Protein AF-A0A4P8KH90-F1 (afdb_monomer)

Radius of gyration: 16.56 Å; Cα contacts (8 Å, |Δi|>4): 179; chains: 1; bounding box: 40×39×46 Å

pLDDT: mean 78.0, std 16.54, range [39.62, 96.38]

Organism: Enterococcus avium (NCBI:txid33945)

Structure (mmCIF, N/CA/C/O backbone):
data_AF-A0A4P8KH90-F1
#
_entry.id   AF-A0A4P8KH90-F1
#
loop_
_atom_site.group_PDB
_atom_site.id
_atom_site.type_symbol
_atom_site.label_atom_id
_atom_site.label_alt_id
_atom_site.label_comp_id
_atom_site.label_asym_id
_atom_site.label_entity_id
_atom_site.label_seq_id
_atom_site.pdbx_PDB_ins_code
_atom_site.Cartn_x
_atom_site.Cartn_y
_atom_site.Cartn_z
_atom_site.occupancy
_atom_site.B_iso_or_equiv
_atom_site.auth_seq_id
_atom_site.auth_comp_id
_atom_site.auth_asym_id
_atom_site.auth_atom_id
_atom_site.pdbx_PDB_model_num
ATOM 1 N N . MET A 1 1 ? -13.047 -0.111 -9.919 1.00 79.62 1 MET A N 1
ATOM 2 C CA . MET A 1 1 ? -11.892 -1.008 -10.178 1.00 79.62 1 MET A CA 1
ATOM 3 C C . MET A 1 1 ? -11.442 -0.960 -11.645 1.00 79.62 1 MET A C 1
ATOM 5 O O . MET A 1 1 ? -12.287 -0.959 -12.532 1.00 79.62 1 MET A O 1
ATOM 9 N N . LYS A 1 2 ? -10.125 -0.930 -11.911 1.00 81.62 2 LYS A N 1
ATOM 10 C CA . LYS A 1 2 ? -9.552 -0.837 -13.275 1.00 81.62 2 LYS A CA 1
ATOM 11 C C . LYS A 1 2 ? -9.739 -2.130 -14.071 1.00 81.62 2 LYS A C 1
ATOM 13 O O . LYS A 1 2 ? -9.493 -3.220 -13.557 1.00 81.62 2 LYS A O 1
ATOM 18 N N . SER A 1 3 ? -10.107 -2.001 -15.340 1.00 85.81 3 SER A N 1
ATOM 19 C CA . SER A 1 3 ? -10.211 -3.108 -16.290 1.00 85.81 3 SER A CA 1
ATOM 20 C C . SER A 1 3 ? -8.842 -3.697 -16.648 1.00 85.81 3 SER A C 1
ATOM 22 O O . SER A 1 3 ? -7.802 -3.041 -16.562 1.00 85.81 3 SER A O 1
ATOM 24 N N . ILE A 1 4 ? -8.835 -4.946 -17.122 1.00 85.25 4 ILE A N 1
ATOM 25 C CA . ILE A 1 4 ? -7.616 -5.605 -17.617 1.00 85.25 4 ILE A CA 1
ATOM 26 C C . ILE A 1 4 ? -6.960 -4.791 -18.741 1.00 85.25 4 ILE A C 1
ATOM 28 O O . ILE A 1 4 ? -5.732 -4.724 -18.810 1.00 85.25 4 ILE A O 1
ATOM 32 N N . ASP A 1 5 ? -7.753 -4.159 -19.606 1.00 87.56 5 ASP A N 1
ATOM 33 C CA . ASP A 1 5 ? -7.226 -3.357 -20.708 1.00 87.56 5 ASP A CA 1
ATOM 34 C C . ASP A 1 5 ? -6.552 -2.074 -20.218 1.00 87.56 5 ASP A C 1
ATOM 36 O O . ASP A 1 5 ? -5.486 -1.731 -20.727 1.00 87.56 5 ASP A O 1
ATOM 40 N N . GLU A 1 6 ? -7.074 -1.434 -19.169 1.00 89.75 6 GLU A N 1
ATOM 41 C CA . GLU A 1 6 ? -6.380 -0.332 -18.493 1.00 89.75 6 GLU A CA 1
ATOM 42 C C . GLU A 1 6 ? -5.065 -0.799 -17.855 1.00 89.75 6 GLU A C 1
ATOM 44 O O . GLU A 1 6 ? -4.039 -0.130 -17.988 1.00 89.75 6 GLU A O 1
ATOM 49 N N . LEU A 1 7 ? -5.050 -1.974 -17.215 1.00 91.50 7 LEU A N 1
ATOM 50 C CA . LEU A 1 7 ? -3.837 -2.518 -16.594 1.00 91.50 7 LEU A CA 1
ATOM 51 C C . LEU A 1 7 ? -2.744 -2.867 -17.618 1.00 91.50 7 LEU A C 1
ATOM 53 O O . LEU A 1 7 ? -1.560 -2.696 -17.318 1.00 91.50 7 LEU A O 1
ATOM 57 N N . LYS A 1 8 ? -3.105 -3.303 -18.835 1.00 90.56 8 LYS A N 1
ATOM 58 C CA . LYS A 1 8 ? -2.147 -3.561 -19.933 1.00 90.56 8 LYS A CA 1
ATOM 59 C C . LYS A 1 8 ? -1.363 -2.311 -20.335 1.00 90.56 8 LYS A C 1
ATOM 61 O O . LYS A 1 8 ? -0.202 -2.427 -20.731 1.00 90.56 8 LYS A O 1
ATOM 66 N N . GLN A 1 9 ? -1.981 -1.134 -20.224 1.00 93.25 9 GLN A N 1
ATOM 67 C CA . GLN A 1 9 ? -1.350 0.144 -20.571 1.00 93.25 9 GLN A CA 1
ATOM 68 C C . GLN A 1 9 ? -0.361 0.627 -19.504 1.00 93.25 9 GLN A C 1
ATOM 70 O O . GLN A 1 9 ? 0.425 1.542 -19.749 1.00 93.25 9 GLN A O 1
ATOM 75 N N . ILE A 1 10 ? -0.359 0.021 -18.313 1.00 94.56 10 ILE A N 1
ATOM 76 C CA . ILE A 1 10 ? 0.546 0.413 -17.237 1.00 94.56 10 ILE A CA 1
ATOM 77 C C . ILE A 1 10 ? 1.933 -0.163 -17.508 1.00 94.56 10 ILE A C 1
ATOM 79 O O . ILE A 1 10 ? 2.197 -1.359 -17.349 1.00 94.56 10 ILE A O 1
ATOM 83 N N . GLN A 1 11 ? 2.842 0.730 -17.883 1.00 94.56 11 GLN A N 1
ATOM 84 C CA . GLN A 1 11 ? 4.224 0.407 -18.193 1.00 94.56 11 GLN A CA 1
ATOM 85 C C . GLN A 1 11 ? 5.183 1.315 -17.426 1.00 94.56 11 GLN A C 1
ATOM 87 O O . GLN A 1 11 ? 4.838 2.426 -17.017 1.00 94.56 11 GLN A O 1
ATOM 92 N N . ARG A 1 12 ? 6.403 0.821 -17.228 1.00 93.19 12 ARG A N 1
ATOM 93 C CA . ARG A 1 12 ? 7.534 1.593 -16.716 1.00 93.19 12 ARG A CA 1
ATOM 94 C C . ARG A 1 12 ? 8.694 1.446 -17.685 1.00 93.19 12 ARG A C 1
ATOM 96 O O . ARG A 1 12 ? 9.135 0.328 -17.935 1.00 93.19 12 ARG A O 1
ATOM 103 N N . THR A 1 13 ? 9.216 2.561 -18.176 1.00 90.38 13 THR A N 1
ATOM 104 C CA . THR A 1 13 ? 10.353 2.579 -19.102 1.00 90.38 13 THR A CA 1
ATOM 105 C C . THR A 1 13 ? 11.600 3.066 -18.377 1.00 90.38 13 THR A C 1
ATOM 107 O O . THR A 1 13 ? 11.586 4.105 -17.720 1.00 90.38 13 THR A O 1
ATOM 110 N N . THR A 1 14 ? 12.679 2.296 -18.471 1.00 87.88 14 THR A N 1
ATOM 111 C CA . THR A 1 14 ? 14.036 2.743 -18.145 1.00 87.88 14 THR A CA 1
ATOM 112 C C . THR A 1 14 ? 14.782 3.058 -19.440 1.00 87.88 14 THR A C 1
ATOM 114 O O . THR A 1 14 ? 14.271 2.800 -20.526 1.00 87.88 14 THR A O 1
ATOM 117 N N . GLN A 1 15 ? 16.003 3.588 -19.344 1.00 82.75 15 GLN A N 1
ATOM 118 C CA . GLN A 1 15 ? 16.826 3.912 -20.520 1.00 82.75 15 GLN A CA 1
ATOM 119 C C . GLN A 1 15 ? 17.023 2.725 -21.486 1.00 82.75 15 GLN A C 1
ATOM 121 O O . GLN A 1 15 ? 17.266 2.939 -22.666 1.00 82.75 15 GLN A O 1
ATOM 126 N N . GLU A 1 16 ? 16.882 1.486 -21.004 1.00 83.50 16 GLU A N 1
ATOM 127 C CA . GLU A 1 16 ? 17.192 0.275 -21.769 1.00 83.50 16 GLU A CA 1
ATOM 128 C C . GLU A 1 16 ? 15.972 -0.601 -22.078 1.00 83.50 16 GLU A C 1
ATOM 130 O O . GLU A 1 16 ? 16.007 -1.387 -23.025 1.00 83.50 16 GLU A O 1
ATOM 135 N N . LYS A 1 17 ? 14.911 -0.546 -21.259 1.00 91.00 17 LYS A N 1
ATOM 136 C CA . LYS A 1 17 ? 13.811 -1.522 -21.315 1.00 91.00 17 LYS A CA 1
ATOM 137 C C . LYS A 1 17 ? 12.480 -0.929 -20.879 1.00 91.00 17 LYS A C 1
ATOM 139 O O . LYS A 1 17 ? 12.415 -0.075 -19.999 1.00 91.00 17 LYS A O 1
ATOM 144 N N . THR A 1 18 ? 11.409 -1.473 -21.446 1.00 92.56 18 THR A N 1
ATOM 145 C CA . THR A 1 18 ? 10.040 -1.232 -20.988 1.00 92.56 18 THR A CA 1
ATOM 146 C C . THR A 1 18 ? 9.533 -2.461 -20.249 1.00 92.56 18 THR A C 1
ATOM 148 O O . THR A 1 18 ? 9.612 -3.581 -20.751 1.00 92.56 18 THR A O 1
ATOM 151 N N . TYR A 1 19 ? 9.018 -2.245 -19.046 1.00 93.44 19 TYR A N 1
ATOM 152 C CA . TYR A 1 19 ? 8.444 -3.265 -18.182 1.00 93.44 19 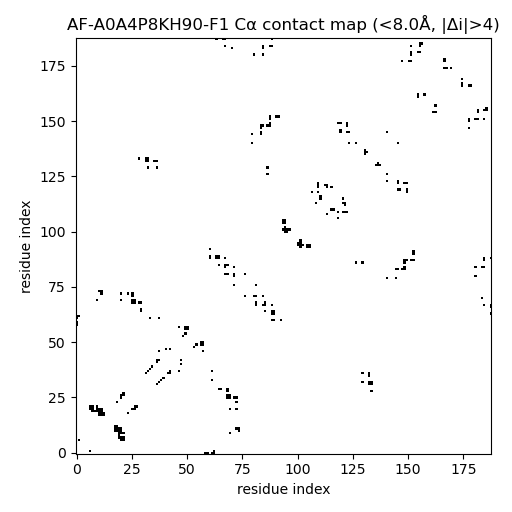TYR A CA 1
ATOM 153 C C . TYR A 1 19 ? 6.927 -3.088 -18.153 1.00 93.44 19 TYR A C 1
ATOM 155 O O . TYR A 1 19 ? 6.439 -1.963 -18.046 1.00 93.44 19 TYR A O 1
ATOM 163 N N . SER A 1 20 ? 6.181 -4.190 -18.218 1.00 95.19 20 SER A N 1
ATOM 164 C CA . SER A 1 20 ? 4.720 -4.191 -18.084 1.00 95.19 20 SER A CA 1
ATOM 165 C C . SER A 1 20 ? 4.316 -4.540 -16.655 1.00 95.19 20 SER A C 1
ATOM 167 O O . SER A 1 20 ? 4.868 -5.475 -16.070 1.00 95.19 20 SER A O 1
ATOM 169 N N . TYR A 1 21 ? 3.332 -3.822 -16.109 1.00 95.50 21 TYR A N 1
ATOM 170 C CA . TYR A 1 21 ? 2.798 -4.094 -14.775 1.00 95.50 21 TYR A CA 1
ATOM 171 C C . TYR A 1 21 ? 2.202 -5.503 -14.665 1.00 95.50 21 TYR A C 1
ATOM 173 O O . TYR A 1 21 ? 2.493 -6.202 -13.699 1.00 95.50 21 TYR A O 1
ATOM 181 N N . LEU A 1 22 ? 1.462 -5.975 -15.674 1.00 94.12 22 LEU A N 1
ATOM 182 C CA . LEU A 1 22 ? 0.848 -7.313 -15.660 1.00 94.12 22 LEU A CA 1
ATOM 183 C C . LEU A 1 22 ? 1.868 -8.462 -15.596 1.00 94.12 22 LEU A C 1
ATOM 185 O O . LEU A 1 22 ? 1.536 -9.555 -15.146 1.00 94.12 22 LEU A O 1
ATOM 189 N N . ASN A 1 23 ? 3.114 -8.206 -15.998 1.00 92.50 23 ASN A N 1
ATOM 190 C CA . ASN A 1 23 ? 4.215 -9.170 -15.927 1.00 92.50 23 ASN A CA 1
ATOM 191 C C . ASN A 1 23 ? 5.141 -8.919 -14.722 1.00 92.50 23 ASN A C 1
ATOM 193 O O . ASN A 1 23 ? 6.243 -9.463 -14.663 1.00 92.50 23 ASN A O 1
ATOM 197 N N . SER A 1 24 ? 4.731 -8.070 -13.776 1.00 91.69 24 SER A N 1
ATOM 198 C CA . SER A 1 24 ? 5.510 -7.732 -12.583 1.00 91.69 24 SER A CA 1
ATOM 199 C C . SER A 1 24 ? 5.129 -8.592 -11.377 1.00 91.69 24 SER A C 1
ATOM 201 O O . SER A 1 24 ? 4.010 -9.099 -11.265 1.00 91.69 24 SER A O 1
ATOM 203 N N . HIS A 1 25 ? 6.049 -8.706 -10.417 1.00 89.06 25 HIS A N 1
ATOM 204 C CA . HIS A 1 25 ? 5.733 -9.317 -9.128 1.00 89.06 25 HIS A CA 1
ATOM 205 C C . HIS A 1 25 ? 4.706 -8.486 -8.339 1.00 89.06 25 HIS A C 1
ATOM 207 O O . HIS A 1 25 ? 3.902 -9.077 -7.628 1.00 89.06 25 HIS A O 1
ATOM 213 N N . HIS A 1 26 ? 4.646 -7.158 -8.528 1.00 92.19 26 HIS A N 1
ATOM 214 C CA . HIS A 1 26 ? 3.623 -6.292 -7.921 1.00 92.19 26 HIS A CA 1
ATOM 215 C C . HIS A 1 26 ? 2.200 -6.689 -8.330 1.00 92.19 26 HIS A C 1
ATOM 217 O O . HIS A 1 26 ? 1.306 -6.719 -7.488 1.00 92.19 26 HIS A O 1
ATOM 223 N N . TYR A 1 27 ? 1.981 -7.045 -9.599 1.00 92.44 27 TYR A N 1
ATOM 224 C CA . TYR A 1 27 ? 0.678 -7.546 -10.047 1.00 92.44 27 TYR A CA 1
ATOM 225 C C . TYR A 1 27 ? 0.376 -8.948 -9.507 1.00 92.44 27 TYR A C 1
ATOM 227 O O . TYR A 1 27 ? -0.764 -9.253 -9.157 1.00 92.44 27 TYR A O 1
ATOM 235 N N . ASN A 1 28 ? 1.392 -9.808 -9.383 1.00 89.38 28 ASN A N 1
ATOM 236 C CA . ASN A 1 28 ? 1.219 -11.105 -8.728 1.00 89.38 28 ASN A CA 1
ATOM 237 C C . ASN A 1 28 ? 0.852 -10.952 -7.244 1.00 89.38 28 ASN A C 1
ATOM 239 O O . ASN A 1 28 ? -0.008 -11.690 -6.771 1.00 89.38 28 ASN A O 1
ATOM 243 N N . TRP A 1 29 ? 1.433 -9.974 -6.541 1.00 89.50 29 TRP A N 1
ATOM 244 C CA . TRP A 1 29 ? 1.034 -9.624 -5.177 1.00 89.50 29 TRP A CA 1
ATOM 245 C C . TRP A 1 29 ? -0.422 -9.172 -5.118 1.00 89.50 29 TRP A C 1
ATOM 247 O O . TRP A 1 29 ? -1.173 -9.707 -4.309 1.00 89.50 29 TRP A O 1
ATOM 257 N N . PHE A 1 30 ? -0.844 -8.262 -6.005 1.00 89.38 30 PHE A N 1
ATOM 258 C CA . PHE A 1 30 ? -2.242 -7.832 -6.062 1.00 89.38 30 PHE A CA 1
ATOM 259 C C . PHE A 1 30 ? -3.193 -9.018 -6.261 1.00 89.38 30 PHE A C 1
ATOM 261 O O . PHE A 1 30 ? -4.112 -9.182 -5.470 1.00 89.38 30 PHE A O 1
ATOM 268 N N . LYS A 1 31 ? -2.937 -9.897 -7.240 1.00 88.62 31 LYS A N 1
ATOM 269 C CA . LYS A 1 31 ? -3.769 -11.093 -7.465 1.00 88.62 31 LYS A CA 1
ATOM 270 C C . LYS A 1 31 ? -3.825 -12.018 -6.249 1.00 88.62 31 LYS A C 1
ATOM 272 O O . LYS A 1 31 ? -4.880 -12.569 -5.960 1.00 88.62 31 LYS A O 1
ATOM 277 N N . ALA A 1 32 ? -2.701 -12.221 -5.561 1.00 84.56 32 ALA A N 1
ATOM 278 C CA . ALA A 1 32 ? -2.655 -13.078 -4.379 1.00 84.56 32 ALA A CA 1
ATOM 279 C C . ALA A 1 32 ? -3.465 -12.484 -3.216 1.00 84.56 32 ALA A C 1
ATOM 281 O O . ALA A 1 32 ? -4.204 -13.220 -2.565 1.00 84.56 32 ALA A O 1
ATOM 282 N N . ILE A 1 33 ? -3.362 -11.169 -2.993 1.00 81.38 33 ILE A N 1
ATOM 283 C CA . ILE A 1 33 ? -4.158 -10.444 -1.992 1.00 81.38 33 ILE A CA 1
ATOM 284 C C . ILE A 1 33 ? -5.640 -10.482 -2.367 1.00 81.38 33 ILE A C 1
ATOM 286 O O . ILE A 1 33 ? -6.481 -10.808 -1.533 1.00 81.38 33 ILE A O 1
ATOM 290 N N . ASP A 1 34 ? -5.962 -10.202 -3.627 1.00 80.88 34 ASP A N 1
ATOM 291 C CA . ASP A 1 34 ? -7.338 -10.178 -4.106 1.00 80.88 34 ASP A CA 1
ATOM 292 C C . ASP A 1 34 ? -8.015 -11.546 -3.975 1.00 80.88 34 ASP A C 1
ATOM 294 O O . ASP A 1 34 ? -9.115 -11.648 -3.440 1.00 80.88 34 ASP A O 1
ATOM 298 N N . LEU A 1 35 ? -7.328 -12.619 -4.368 1.00 78.44 35 LEU A N 1
ATOM 299 C CA . LEU A 1 35 ? -7.859 -13.977 -4.291 1.00 78.44 35 LEU A CA 1
ATOM 300 C C . LEU A 1 35 ? -7.993 -14.482 -2.848 1.00 78.44 35 LEU A C 1
ATOM 302 O O . LEU A 1 35 ? -9.031 -15.028 -2.485 1.00 78.44 35 LEU A O 1
ATOM 306 N N . ASN A 1 36 ? -6.941 -14.340 -2.036 1.00 71.44 36 ASN A N 1
ATOM 307 C CA . ASN A 1 36 ? -6.847 -15.045 -0.753 1.00 71.44 36 ASN A CA 1
ATOM 308 C C . ASN A 1 36 ? -7.222 -14.196 0.461 1.00 71.44 36 ASN A C 1
ATOM 310 O O . ASN A 1 36 ? -7.413 -14.757 1.538 1.00 71.44 36 ASN A O 1
ATOM 314 N N . LEU A 1 37 ? -7.289 -12.871 0.323 1.00 70.06 37 LEU A N 1
ATOM 315 C CA . LEU A 1 37 ? -7.588 -11.972 1.437 1.00 70.06 37 LEU A CA 1
ATOM 316 C C . LEU A 1 37 ? -8.880 -11.204 1.200 1.00 70.06 37 LEU A C 1
ATOM 318 O O . LEU A 1 37 ? -9.756 -11.215 2.055 1.00 70.06 37 LEU A O 1
ATOM 322 N N . LEU A 1 38 ? -9.029 -10.583 0.031 1.00 68.06 38 LEU A N 1
ATOM 323 C CA . LEU A 1 38 ? -10.212 -9.779 -0.276 1.00 68.06 38 LEU A CA 1
ATOM 324 C C . LEU A 1 38 ? -11.399 -10.680 -0.666 1.00 68.06 38 LEU A C 1
ATOM 326 O O . LEU A 1 38 ? -12.526 -10.443 -0.240 1.00 68.06 38 LEU A O 1
ATOM 330 N N . ASN A 1 39 ? -11.159 -11.768 -1.403 1.00 65.31 39 ASN A N 1
ATOM 331 C CA . ASN A 1 39 ? -12.216 -12.682 -1.847 1.00 65.31 39 ASN A CA 1
ATOM 332 C C . ASN A 1 39 ? -12.354 -13.985 -1.054 1.00 65.31 39 ASN A C 1
ATOM 334 O O . ASN A 1 39 ? -13.242 -14.773 -1.373 1.00 65.31 39 ASN A O 1
ATOM 338 N N . SER A 1 40 ? -11.530 -14.208 -0.031 1.00 60.41 40 SER A N 1
ATOM 339 C CA . SER A 1 40 ? -11.579 -15.428 0.778 1.00 60.41 40 SER A CA 1
ATOM 340 C C . SER A 1 40 ? -12.609 -15.338 1.901 1.00 60.41 40 SER A C 1
ATOM 342 O O . SER A 1 40 ? -12.600 -14.392 2.688 1.00 60.41 40 SER A O 1
ATOM 344 N N . ASP A 1 41 ? -13.418 -16.389 2.048 1.00 54.81 41 ASP A N 1
ATOM 345 C CA . ASP A 1 41 ? -14.343 -16.580 3.176 1.00 54.81 41 ASP A CA 1
ATOM 346 C C . ASP A 1 41 ? -13.623 -16.854 4.515 1.00 54.81 41 ASP A C 1
ATOM 348 O O . ASP A 1 41 ? -14.260 -17.003 5.556 1.00 54.81 41 ASP A O 1
ATOM 352 N N . GLY A 1 42 ? -12.289 -16.965 4.504 1.00 48.72 42 GLY A N 1
ATOM 353 C CA . GLY A 1 42 ? -11.475 -17.297 5.675 1.00 48.72 42 GLY A CA 1
ATOM 354 C C . GLY A 1 42 ? -10.889 -16.102 6.430 1.00 48.72 42 GLY A C 1
ATOM 355 O O . GLY A 1 42 ? -10.248 -16.308 7.460 1.00 48.72 42 GLY A O 1
ATOM 356 N N . PHE A 1 43 ? -11.055 -14.872 5.933 1.00 56.22 43 PHE A N 1
ATOM 357 C CA . PHE A 1 43 ? -10.539 -13.677 6.605 1.00 56.22 43 PHE A CA 1
ATOM 358 C C . PHE A 1 43 ? -11.562 -13.102 7.594 1.00 56.22 43 PHE A C 1
ATOM 360 O O . PHE A 1 43 ? -12.733 -13.475 7.575 1.00 56.22 43 PHE A O 1
ATOM 367 N N . THR A 1 44 ? -11.112 -12.237 8.508 1.00 55.34 44 THR A N 1
ATOM 368 C CA . THR A 1 44 ? -11.903 -11.763 9.659 1.00 55.34 44 THR A CA 1
ATOM 369 C C . THR A 1 44 ? -13.349 -11.406 9.286 1.00 55.34 44 THR A C 1
ATOM 371 O O . THR A 1 44 ? -13.597 -10.789 8.253 1.00 55.34 44 THR A O 1
ATOM 374 N N . ASN A 1 45 ? -14.314 -11.748 10.155 1.00 56.06 45 ASN A N 1
ATOM 375 C CA . ASN A 1 45 ? -15.757 -11.500 9.956 1.00 56.06 45 ASN A CA 1
ATOM 376 C C . ASN A 1 45 ? -16.099 -10.063 9.507 1.00 56.06 45 ASN A C 1
ATOM 378 O O . ASN A 1 45 ? -17.182 -9.828 8.981 1.00 56.06 45 ASN A O 1
ATOM 382 N N . TYR A 1 46 ? -15.195 -9.107 9.728 1.00 59.66 46 TYR A N 1
ATOM 383 C CA . TYR A 1 46 ? -15.285 -7.740 9.238 1.00 59.66 46 TYR A CA 1
ATOM 384 C C . TYR A 1 46 ? -15.261 -7.643 7.703 1.00 59.66 46 TYR A C 1
ATOM 386 O O . TYR A 1 46 ? -16.132 -6.989 7.147 1.00 59.66 46 TYR A O 1
ATOM 394 N N . PHE A 1 47 ? -14.351 -8.328 6.999 1.00 62.50 47 PHE A N 1
ATOM 395 C CA . PHE A 1 47 ? -14.276 -8.246 5.531 1.00 62.50 47 PHE A CA 1
ATOM 396 C C . PHE A 1 47 ? -15.466 -8.890 4.843 1.00 62.50 47 PHE A C 1
ATOM 398 O O . PHE A 1 47 ? -16.027 -8.321 3.913 1.00 62.50 47 PHE A O 1
ATOM 405 N N . LEU A 1 48 ? -15.894 -10.045 5.352 1.00 63.78 48 LEU A N 1
ATOM 406 C CA . LEU A 1 48 ? -17.127 -10.677 4.895 1.00 63.78 48 LEU A CA 1
ATOM 407 C C . LEU A 1 48 ? -18.326 -9.755 5.119 1.00 63.78 48 LEU A C 1
ATOM 409 O O . LEU A 1 48 ? -19.180 -9.638 4.246 1.00 63.78 48 LEU A O 1
ATOM 413 N N . ARG A 1 49 ? -18.357 -9.050 6.258 1.00 66.38 49 ARG A N 1
ATOM 414 C CA . ARG A 1 49 ? -19.411 -8.088 6.577 1.00 66.38 49 ARG A CA 1
ATOM 415 C C . ARG A 1 49 ? -19.396 -6.881 5.643 1.00 66.38 49 ARG A C 1
ATOM 417 O O . ARG A 1 49 ? -20.452 -6.582 5.102 1.00 66.38 49 ARG A O 1
ATOM 424 N N . ILE A 1 50 ? -18.263 -6.207 5.433 1.00 68.94 50 ILE A N 1
ATOM 425 C CA . ILE A 1 50 ? -18.214 -5.043 4.529 1.00 68.94 50 ILE A CA 1
ATOM 426 C C . ILE A 1 50 ? -18.456 -5.472 3.079 1.00 68.94 50 ILE A C 1
ATOM 428 O O . ILE A 1 50 ? -19.191 -4.810 2.369 1.00 68.94 50 ILE A O 1
ATOM 432 N N . LYS A 1 51 ? -17.957 -6.636 2.646 1.00 73.38 51 LYS A N 1
ATOM 433 C CA . LYS A 1 51 ? -18.216 -7.158 1.297 1.00 73.38 51 LYS A CA 1
ATOM 434 C C . LYS A 1 51 ? -19.706 -7.419 1.056 1.00 73.38 51 LYS A C 1
ATOM 436 O O . LYS A 1 51 ? -20.190 -7.209 -0.050 1.00 73.38 51 LYS A O 1
ATOM 441 N N . GLN A 1 52 ? -20.426 -7.892 2.075 1.00 73.88 52 GLN A N 1
ATOM 442 C CA . GLN A 1 52 ? -21.863 -8.170 1.986 1.00 73.88 52 GLN A CA 1
ATOM 443 C C . GLN A 1 52 ? -22.730 -6.921 2.173 1.00 73.88 52 GLN A C 1
ATOM 445 O O . GLN A 1 52 ? -23.723 -6.763 1.469 1.00 73.88 52 GLN A O 1
ATOM 450 N N . ASN A 1 53 ? -22.378 -6.059 3.127 1.00 76.12 53 ASN A N 1
ATOM 451 C CA . ASN A 1 53 ? -23.236 -4.961 3.573 1.00 76.12 53 ASN A CA 1
ATOM 452 C C . ASN A 1 53 ? -22.836 -3.598 2.994 1.00 76.12 53 ASN A C 1
ATOM 454 O O . ASN A 1 53 ? -23.680 -2.711 2.920 1.00 76.12 53 ASN A O 1
ATOM 458 N N . GLU A 1 54 ? -21.573 -3.425 2.606 1.00 76.88 54 GLU A N 1
ATOM 459 C CA . GLU A 1 54 ? -20.967 -2.165 2.152 1.00 76.88 54 GLU A CA 1
ATOM 460 C C . GLU A 1 54 ? -20.063 -2.409 0.917 1.00 76.88 54 GLU A C 1
ATOM 462 O O . GLU A 1 54 ? -18.860 -2.127 0.945 1.00 76.88 54 GLU A O 1
ATOM 467 N N . PRO A 1 55 ? -20.609 -2.976 -0.181 1.00 80.62 55 PRO A N 1
ATOM 468 C CA . PRO A 1 55 ? -19.819 -3.407 -1.337 1.00 80.62 55 PRO A CA 1
ATOM 469 C C . PRO A 1 55 ? -19.040 -2.264 -2.000 1.00 80.62 55 PRO A C 1
ATOM 471 O O . PRO A 1 55 ? -17.938 -2.48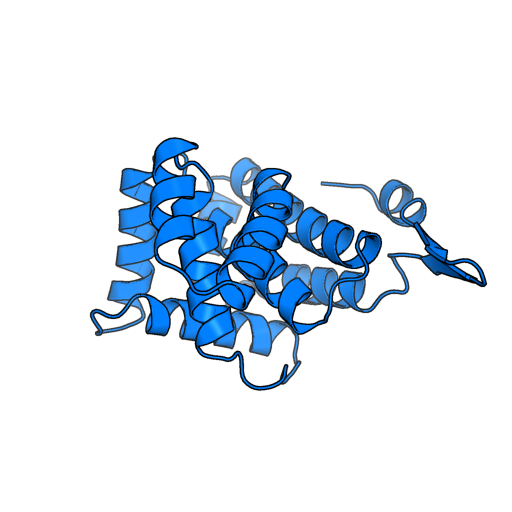8 -2.488 1.00 80.62 55 PRO A O 1
ATOM 474 N N . GLU A 1 56 ? -19.563 -1.037 -1.963 1.00 81.62 56 GLU A N 1
ATOM 475 C CA . GLU A 1 56 ? -18.883 0.153 -2.492 1.00 81.62 56 GLU A CA 1
ATOM 476 C C . GLU A 1 56 ? -17.587 0.461 -1.720 1.00 81.62 56 GLU A C 1
ATOM 478 O O . GLU A 1 56 ? -16.539 0.687 -2.324 1.00 81.62 56 GLU A O 1
ATOM 483 N N . ILE A 1 57 ? -17.627 0.373 -0.385 1.00 77.69 57 ILE A N 1
ATOM 484 C CA . ILE A 1 57 ? -16.453 0.559 0.484 1.00 77.69 57 ILE A CA 1
ATOM 485 C C . ILE A 1 57 ? -15.442 -0.566 0.254 1.00 77.69 57 ILE A C 1
ATOM 487 O O . ILE A 1 57 ? -14.228 -0.344 0.214 1.00 77.69 57 ILE A O 1
ATOM 491 N N . PHE A 1 58 ? -15.937 -1.793 0.080 1.00 79.31 58 PHE A N 1
ATOM 492 C CA . PHE A 1 58 ? -15.089 -2.934 -0.230 1.00 79.31 58 PHE A CA 1
ATOM 493 C C . PHE A 1 58 ? -14.363 -2.750 -1.574 1.00 79.31 58 PHE A C 1
ATOM 495 O O . PHE A 1 58 ? -13.144 -2.917 -1.629 1.00 79.31 58 PHE A O 1
ATOM 502 N N . GLU A 1 59 ? -15.065 -2.339 -2.633 1.00 83.69 59 GLU A N 1
ATOM 503 C CA . GLU A 1 59 ? -14.459 -2.037 -3.937 1.00 83.69 59 GLU A CA 1
ATOM 504 C C . GLU A 1 59 ? -13.430 -0.901 -3.856 1.00 83.69 59 GLU A C 1
ATOM 506 O O . GLU A 1 59 ? -12.362 -0.990 -4.471 1.00 83.69 59 GLU A O 1
ATOM 511 N N . GLU A 1 60 ? -13.699 0.141 -3.064 1.00 84.56 60 GLU A N 1
ATOM 512 C CA . GLU A 1 60 ? -12.754 1.238 -2.842 1.00 84.56 60 GLU A CA 1
ATOM 513 C C . GLU A 1 60 ? -11.458 0.741 -2.184 1.00 84.56 60 GLU A C 1
ATOM 515 O O . GLU A 1 60 ? -10.356 1.114 -2.600 1.00 84.56 60 GLU A O 1
ATOM 520 N N . LEU A 1 61 ? -11.556 -0.150 -1.195 1.00 82.12 61 LEU A N 1
ATOM 521 C CA . LEU A 1 61 ? -10.386 -0.781 -0.590 1.00 82.12 61 LEU A CA 1
ATOM 522 C C . LEU A 1 61 ? -9.599 -1.618 -1.612 1.00 82.12 61 LEU A C 1
ATOM 524 O O . LEU A 1 61 ? -8.369 -1.499 -1.672 1.00 82.12 61 LEU A O 1
ATOM 528 N N . GLN A 1 62 ? -10.275 -2.448 -2.417 1.00 85.44 62 GLN A N 1
ATOM 529 C CA . GLN A 1 62 ? -9.606 -3.229 -3.467 1.00 85.44 62 GLN A CA 1
ATOM 530 C C . GLN A 1 62 ? -8.865 -2.300 -4.440 1.00 85.44 62 GLN A C 1
ATOM 532 O O . GLN A 1 62 ? -7.714 -2.559 -4.809 1.00 85.44 62 GLN A O 1
ATOM 537 N N . GLU A 1 63 ? -9.488 -1.180 -4.811 1.00 88.88 63 GLU A N 1
ATOM 538 C CA . GLU A 1 63 ? -8.893 -0.171 -5.681 1.00 88.88 63 GLU A CA 1
ATOM 539 C C . GLU A 1 63 ? -7.688 0.530 -5.034 1.00 88.88 63 GLU A C 1
ATOM 541 O O . GLU A 1 63 ? -6.660 0.689 -5.698 1.00 88.88 63 GLU A O 1
ATOM 546 N N . LYS A 1 64 ? -7.738 0.875 -3.742 1.00 88.62 64 LYS A N 1
ATOM 547 C CA . LYS A 1 64 ? -6.591 1.444 -3.008 1.00 88.62 64 LYS A CA 1
ATOM 548 C C . LYS A 1 64 ? -5.400 0.488 -2.984 1.00 88.62 64 LYS A C 1
ATOM 550 O O . LYS A 1 64 ? -4.271 0.897 -3.268 1.00 88.62 64 LYS A O 1
ATOM 555 N N . VAL A 1 65 ? -5.632 -0.798 -2.717 1.00 89.62 65 VAL A N 1
ATOM 556 C CA . VAL A 1 65 ? -4.576 -1.828 -2.734 1.00 89.62 65 VAL A CA 1
ATOM 557 C C . VAL A 1 65 ? -3.997 -1.998 -4.143 1.00 89.62 65 VAL A C 1
ATOM 559 O O . VAL A 1 65 ? -2.773 -2.032 -4.311 1.00 89.62 65 VAL A O 1
ATOM 562 N N . LEU A 1 66 ? -4.845 -2.032 -5.175 1.00 93.19 66 LEU A N 1
ATOM 563 C CA . LEU A 1 66 ? -4.407 -2.063 -6.571 1.00 93.19 66 LEU A CA 1
ATOM 564 C C . LEU A 1 66 ? -3.535 -0.844 -6.910 1.00 93.19 66 LEU A C 1
ATOM 566 O O . LEU A 1 66 ? -2.419 -0.995 -7.416 1.00 93.19 66 LEU A O 1
ATOM 570 N N . ASN A 1 67 ? -3.998 0.361 -6.578 1.00 94.25 67 ASN A N 1
ATOM 571 C CA . ASN A 1 67 ? -3.283 1.610 -6.834 1.00 94.25 67 ASN A CA 1
ATOM 572 C C . ASN A 1 67 ? -1.937 1.664 -6.098 1.00 94.25 67 ASN A C 1
ATOM 574 O O . ASN A 1 67 ? -0.955 2.154 -6.667 1.00 94.25 67 ASN A O 1
ATOM 578 N N . ALA A 1 68 ? -1.852 1.104 -4.887 1.00 94.25 68 ALA A N 1
ATOM 579 C CA . ALA A 1 68 ? -0.602 0.981 -4.147 1.00 94.25 68 ALA A CA 1
ATOM 580 C C . ALA A 1 68 ? 0.420 0.133 -4.917 1.00 94.25 68 ALA A C 1
ATOM 582 O O . ALA A 1 68 ? 1.538 0.588 -5.154 1.00 94.25 68 ALA A O 1
ATOM 583 N N . THR A 1 69 ? 0.028 -1.054 -5.398 1.00 94.62 69 THR A N 1
ATOM 584 C CA . THR A 1 69 ? 0.934 -1.928 -6.171 1.00 94.62 69 THR A CA 1
ATOM 585 C C . THR A 1 69 ? 1.352 -1.314 -7.513 1.00 94.62 69 THR A C 1
ATOM 587 O O . THR A 1 69 ? 2.511 -1.441 -7.912 1.00 94.62 69 THR A O 1
ATOM 590 N N . ILE A 1 70 ? 0.451 -0.593 -8.192 1.00 96.00 70 ILE A N 1
ATOM 591 C CA . ILE A 1 70 ? 0.760 0.155 -9.423 1.00 96.00 70 ILE A CA 1
ATOM 592 C C . ILE A 1 70 ? 1.766 1.271 -9.132 1.00 96.00 70 ILE A C 1
ATOM 594 O O . ILE A 1 70 ? 2.723 1.462 -9.886 1.00 96.00 70 ILE A O 1
ATOM 598 N N . THR A 1 71 ? 1.561 2.013 -8.045 1.00 96.38 71 THR A N 1
ATOM 599 C CA . THR A 1 71 ? 2.450 3.102 -7.628 1.00 96.38 71 THR A CA 1
ATOM 600 C C . THR A 1 71 ? 3.834 2.567 -7.288 1.00 96.38 71 THR A C 1
ATOM 602 O O . THR A 1 71 ? 4.826 3.094 -7.793 1.00 96.38 71 THR A O 1
ATOM 605 N N . SER A 1 72 ? 3.913 1.472 -6.528 1.00 94.94 72 SER A N 1
ATOM 606 C CA . SER A 1 72 ? 5.168 0.774 -6.238 1.00 94.94 72 SER A CA 1
ATOM 607 C C . SER A 1 72 ? 5.906 0.355 -7.508 1.00 94.94 72 SER A C 1
ATOM 609 O O . SER A 1 72 ? 7.106 0.611 -7.634 1.00 94.94 72 SER A O 1
ATOM 611 N N . PHE A 1 73 ? 5.181 -0.211 -8.477 1.00 95.88 73 PHE A N 1
ATOM 612 C CA . PHE A 1 73 ? 5.734 -0.595 -9.771 1.00 95.88 73 PHE A CA 1
ATOM 613 C C . PHE A 1 73 ? 6.279 0.610 -10.547 1.00 95.88 73 PHE A C 1
ATOM 615 O O . PHE A 1 73 ? 7.430 0.583 -10.984 1.00 95.88 73 PHE A O 1
ATOM 622 N N . LYS A 1 74 ? 5.487 1.682 -10.699 1.00 95.25 74 LYS A N 1
ATOM 623 C CA . LYS A 1 74 ? 5.870 2.886 -11.460 1.00 95.25 74 LYS A CA 1
ATOM 624 C C . LYS A 1 74 ? 7.068 3.607 -10.845 1.00 95.25 74 LYS A C 1
ATOM 626 O O . LYS A 1 74 ? 7.958 4.026 -11.578 1.00 95.25 74 LYS A O 1
ATOM 631 N N . GLN A 1 75 ? 7.099 3.720 -9.518 1.00 94.75 75 GLN A N 1
ATOM 632 C CA . GLN A 1 75 ? 8.175 4.387 -8.778 1.00 94.75 75 GLN A CA 1
ATOM 633 C C . GLN A 1 75 ? 9.406 3.492 -8.563 1.00 94.75 75 GLN A C 1
ATOM 635 O O . GLN A 1 75 ? 10.401 3.959 -8.017 1.00 94.75 75 GLN A O 1
ATOM 640 N N . ASN A 1 76 ? 9.362 2.225 -9.002 1.00 93.62 76 ASN A N 1
ATOM 641 C CA . ASN A 1 76 ? 10.433 1.244 -8.806 1.00 93.62 76 ASN A CA 1
ATOM 642 C C . ASN A 1 76 ? 10.881 1.148 -7.338 1.00 93.62 76 ASN A C 1
ATOM 644 O O . ASN A 1 76 ? 12.076 1.186 -7.035 1.00 93.62 76 ASN A O 1
ATOM 648 N N . LEU A 1 77 ? 9.909 1.084 -6.428 1.00 93.31 77 LEU A N 1
ATOM 649 C CA . LEU A 1 77 ? 10.191 0.974 -5.002 1.00 93.31 77 LEU A CA 1
ATOM 650 C C . LEU A 1 77 ? 10.875 -0.360 -4.687 1.00 93.31 77 LEU A C 1
ATOM 652 O O . LEU A 1 77 ? 10.648 -1.362 -5.363 1.00 93.31 77 LEU A O 1
ATOM 656 N N . SER A 1 78 ? 11.669 -0.380 -3.613 1.00 90.75 78 SER A N 1
ATOM 657 C CA . SER A 1 78 ? 12.168 -1.636 -3.049 1.00 90.75 78 SER A CA 1
ATOM 658 C C . SER A 1 78 ? 11.002 -2.528 -2.612 1.00 90.75 78 SER A C 1
ATOM 660 O O . SER A 1 78 ? 9.925 -2.019 -2.290 1.00 90.75 78 SER A O 1
ATOM 662 N N . ASP A 1 79 ? 11.209 -3.840 -2.518 1.00 87.06 79 ASP A N 1
ATOM 663 C CA . ASP A 1 79 ? 10.180 -4.761 -2.010 1.00 87.06 79 ASP A CA 1
ATOM 664 C C . ASP A 1 79 ? 9.704 -4.348 -0.611 1.00 87.06 79 ASP A C 1
ATOM 666 O O . ASP A 1 79 ? 8.512 -4.389 -0.317 1.00 87.06 79 ASP A O 1
ATOM 670 N N . SER A 1 80 ? 10.620 -3.859 0.234 1.00 86.31 80 SER A N 1
ATOM 671 C CA . SER A 1 80 ? 10.289 -3.409 1.590 1.00 86.31 80 SER A CA 1
ATOM 672 C C . SER A 1 80 ? 9.407 -2.158 1.615 1.00 86.31 80 SER A C 1
ATOM 674 O O . SER A 1 80 ? 8.478 -2.081 2.414 1.00 86.31 80 SER A O 1
ATOM 676 N N . ASP A 1 81 ? 9.658 -1.187 0.734 1.00 90.62 81 ASP A N 1
ATOM 677 C CA . ASP A 1 81 ? 8.848 0.034 0.654 1.00 90.62 81 ASP A CA 1
ATOM 678 C C . ASP A 1 81 ? 7.531 -0.214 -0.083 1.00 90.62 81 ASP A C 1
ATOM 680 O O . ASP A 1 81 ? 6.501 0.348 0.286 1.00 90.62 81 ASP A O 1
ATOM 684 N N . SER A 1 82 ? 7.548 -1.104 -1.080 1.00 91.62 82 SER A N 1
ATOM 685 C CA . SER A 1 82 ? 6.344 -1.598 -1.748 1.00 91.62 82 SER A CA 1
ATOM 686 C C . SER A 1 82 ? 5.419 -2.271 -0.739 1.00 91.62 82 SER A C 1
ATOM 688 O O . SER A 1 82 ? 4.240 -1.938 -0.668 1.00 91.62 82 SER A O 1
ATOM 690 N N . PHE A 1 83 ? 5.966 -3.152 0.102 1.00 87.75 83 PHE A N 1
ATOM 691 C CA . PHE A 1 83 ? 5.212 -3.816 1.159 1.00 87.75 83 PHE A CA 1
ATOM 692 C C . PHE A 1 83 ? 4.634 -2.820 2.168 1.00 87.75 83 PHE A C 1
ATOM 694 O O . PHE A 1 83 ? 3.454 -2.912 2.496 1.00 87.75 83 PHE A O 1
ATOM 701 N N . VAL A 1 84 ? 5.422 -1.839 2.625 1.00 89.19 84 VAL A N 1
ATOM 702 C CA . VAL A 1 84 ? 4.936 -0.780 3.528 1.00 89.19 84 VAL A CA 1
ATOM 703 C C . VAL A 1 84 ? 3.754 -0.029 2.915 1.00 89.19 84 VAL A C 1
ATOM 705 O O . VAL A 1 84 ? 2.747 0.157 3.594 1.00 89.19 84 VAL A O 1
ATOM 708 N N . LEU A 1 85 ? 3.855 0.385 1.649 1.00 92.19 85 LEU A N 1
ATOM 709 C CA . LEU A 1 85 ? 2.808 1.159 0.981 1.00 92.19 85 LEU A CA 1
ATOM 710 C C . LEU A 1 85 ? 1.528 0.337 0.783 1.00 92.19 85 LEU A C 1
ATOM 712 O O . LEU A 1 85 ? 0.434 0.823 1.069 1.00 92.19 85 LEU A O 1
ATOM 716 N N . VAL A 1 86 ? 1.662 -0.915 0.338 1.00 89.56 86 VAL A N 1
ATOM 717 C CA . VAL A 1 86 ? 0.534 -1.841 0.151 1.00 89.56 86 VAL A CA 1
ATOM 718 C C . VAL A 1 86 ? -0.143 -2.142 1.484 1.00 89.56 86 VAL A C 1
ATOM 720 O O . VAL A 1 86 ? -1.361 -2.040 1.584 1.00 89.56 86 VAL A O 1
ATOM 723 N N . THR A 1 87 ? 0.639 -2.429 2.525 1.00 85.69 87 THR A N 1
ATOM 724 C CA . THR A 1 87 ? 0.116 -2.691 3.870 1.00 85.69 87 THR A CA 1
ATOM 725 C C . THR A 1 87 ? -0.594 -1.472 4.435 1.00 85.69 87 THR A C 1
ATOM 727 O O . THR A 1 87 ? -1.687 -1.612 4.963 1.00 85.69 87 THR A O 1
ATOM 730 N N . ALA A 1 88 ? -0.006 -0.277 4.331 1.00 86.94 88 ALA A N 1
ATOM 731 C CA . ALA A 1 88 ? -0.643 0.943 4.818 1.00 86.94 88 ALA A CA 1
ATOM 732 C C . ALA A 1 88 ? -1.962 1.213 4.078 1.00 86.94 88 ALA A C 1
ATOM 734 O O . ALA A 1 88 ? -2.947 1.566 4.711 1.00 86.94 88 ALA A O 1
ATOM 735 N N . SER A 1 89 ? -2.012 0.976 2.763 1.00 87.94 89 SER A N 1
ATOM 736 C CA . SER A 1 89 ? -3.230 1.133 1.948 1.00 87.94 89 SER A CA 1
ATOM 737 C C . SER A 1 89 ? -4.310 0.129 2.314 1.00 87.94 89 SER A C 1
ATOM 739 O O . SER A 1 89 ? -5.476 0.493 2.430 1.00 87.94 89 SER A O 1
ATOM 741 N N . TRP A 1 90 ? -3.912 -1.114 2.564 1.00 81.75 90 TRP A N 1
ATOM 742 C CA . TRP A 1 90 ? -4.814 -2.143 3.052 1.00 81.75 90 TRP A CA 1
ATOM 743 C C . TRP A 1 90 ? -5.321 -1.836 4.470 1.00 81.75 90 TRP A C 1
ATOM 745 O O . TRP A 1 90 ? -6.524 -1.855 4.712 1.00 81.75 90 TRP A O 1
ATOM 755 N N . ALA A 1 91 ? -4.426 -1.467 5.388 1.00 77.25 91 ALA A N 1
ATOM 756 C CA . ALA A 1 91 ? -4.755 -1.099 6.763 1.00 77.25 91 ALA A CA 1
ATOM 757 C C . ALA A 1 91 ? -5.657 0.147 6.840 1.00 77.25 91 ALA A C 1
ATOM 759 O O . ALA A 1 91 ? -6.516 0.235 7.712 1.00 77.25 91 ALA A O 1
ATOM 760 N N . ASN A 1 92 ? -5.513 1.082 5.900 1.00 76.88 92 ASN A N 1
ATOM 761 C CA . ASN A 1 92 ? -6.378 2.255 5.800 1.00 76.88 92 ASN A CA 1
ATOM 762 C C . ASN A 1 92 ? -7.819 1.908 5.410 1.00 76.88 92 ASN A C 1
ATOM 764 O O . ASN A 1 92 ? -8.723 2.665 5.724 1.00 76.88 92 ASN A O 1
ATOM 768 N N . GLY A 1 93 ? -8.067 0.776 4.745 1.00 65.31 93 GLY A N 1
ATOM 769 C CA . GLY A 1 93 ? -9.434 0.343 4.438 1.00 65.31 93 GLY A CA 1
ATOM 770 C C . GLY A 1 93 ? -10.202 -0.221 5.636 1.00 65.31 93 GLY A C 1
ATOM 771 O O . GLY A 1 93 ? -11.396 -0.452 5.521 1.00 65.31 93 GLY A O 1
ATOM 772 N N . PHE A 1 94 ? -9.554 -0.410 6.792 1.00 61.03 94 PHE A N 1
ATOM 773 C CA . PHE A 1 94 ? -10.240 -0.698 8.061 1.00 61.03 94 PHE A CA 1
ATOM 774 C C . PHE A 1 94 ? -10.792 0.571 8.732 1.00 61.03 94 PHE A C 1
ATOM 776 O O . PHE A 1 94 ? -11.291 0.500 9.853 1.00 61.03 94 PHE A O 1
ATOM 783 N N . VAL A 1 95 ? -10.652 1.733 8.084 1.00 51.34 95 VAL A N 1
ATOM 784 C CA . VAL A 1 95 ? -11.038 3.042 8.610 1.00 51.34 95 VAL A CA 1
ATOM 785 C C . VAL A 1 95 ? -12.349 3.473 7.935 1.00 51.34 95 VAL A C 1
ATOM 787 O O . VAL A 1 95 ? -12.291 4.105 6.881 1.00 51.34 95 VAL A O 1
ATOM 790 N N . PRO A 1 96 ? -13.538 3.127 8.474 1.00 41.69 96 PRO A N 1
ATOM 791 C CA . PRO A 1 96 ? -14.796 3.686 7.981 1.00 41.69 96 PRO A CA 1
ATOM 792 C C . PRO A 1 96 ? -14.836 5.210 8.181 1.00 41.69 96 PRO A C 1
ATOM 794 O O . PRO A 1 96 ? -14.085 5.758 8.987 1.00 41.69 96 PRO A O 1
ATOM 797 N N . GLU A 1 97 ? -15.739 5.884 7.463 1.00 41.22 97 GLU A N 1
ATOM 798 C CA . GLU A 1 97 ? -15.864 7.340 7.223 1.00 41.22 97 GLU A CA 1
ATOM 799 C C . GLU A 1 97 ? -15.892 8.282 8.455 1.00 41.22 97 GLU A C 1
ATOM 801 O O . GLU A 1 97 ? -16.011 9.498 8.314 1.00 41.22 97 GLU A O 1
ATOM 806 N N . ASN A 1 98 ? -15.722 7.766 9.672 1.00 44.44 98 ASN A N 1
ATOM 807 C CA . ASN A 1 98 ? -15.467 8.535 10.885 1.00 44.44 98 ASN A CA 1
ATOM 808 C C . ASN A 1 98 ? -14.092 8.156 11.450 1.00 44.44 98 ASN A C 1
ATOM 810 O O . ASN A 1 98 ? -13.962 7.135 12.121 1.00 44.44 98 ASN A O 1
ATOM 814 N N . ALA A 1 99 ? -13.075 8.996 11.232 1.00 44.03 99 ALA A N 1
ATOM 815 C CA . ALA A 1 99 ? -11.692 8.757 11.669 1.00 44.03 99 ALA A CA 1
ATOM 816 C C . ALA A 1 99 ? -11.563 8.365 13.160 1.00 44.03 99 ALA A C 1
ATOM 818 O O . ALA A 1 99 ? -10.672 7.605 13.531 1.00 44.03 99 ALA A O 1
ATOM 819 N N . GLU A 1 100 ? -12.476 8.827 14.018 1.00 44.78 100 GLU A N 1
ATOM 820 C CA . GLU A 1 100 ? -12.502 8.501 15.44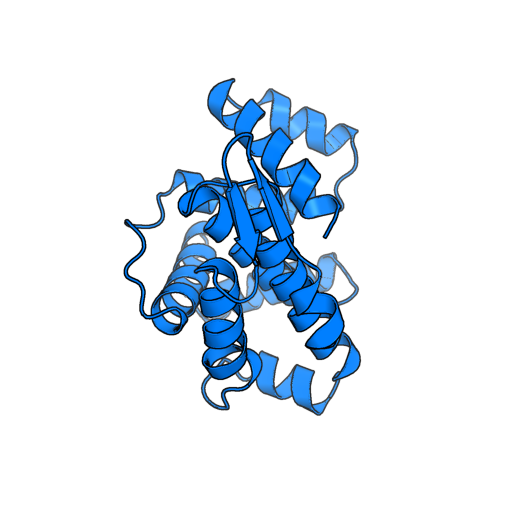8 1.00 44.78 100 GLU A CA 1
ATOM 821 C C . GLU A 1 100 ? -13.099 7.108 15.740 1.00 44.78 100 GLU A C 1
ATOM 823 O O . GLU A 1 100 ? -12.530 6.344 16.520 1.00 44.78 100 GLU A O 1
ATOM 828 N N . ALA A 1 101 ? -14.192 6.731 15.064 1.00 41.66 101 ALA A N 1
ATOM 829 C CA . ALA A 1 101 ? -14.792 5.394 15.158 1.00 41.66 101 ALA A CA 1
ATOM 830 C C . ALA A 1 101 ? -13.909 4.333 14.484 1.00 41.66 101 ALA A C 1
ATOM 832 O O . ALA A 1 101 ? -13.775 3.222 14.975 1.00 41.66 101 ALA A O 1
ATOM 833 N N . ALA A 1 102 ? -13.230 4.714 13.410 1.00 45.53 102 ALA A N 1
ATOM 834 C CA . ALA A 1 102 ? -12.247 3.916 12.709 1.00 45.53 102 ALA A CA 1
ATOM 835 C C . ALA A 1 102 ? -10.969 3.668 13.506 1.00 45.53 102 ALA A C 1
ATOM 837 O O . ALA A 1 102 ? -10.465 2.551 13.533 1.00 45.53 102 ALA A O 1
ATOM 838 N N . MET A 1 103 ? -10.440 4.690 14.182 1.00 50.91 103 MET A N 1
ATOM 839 C CA . MET A 1 103 ? -9.341 4.488 15.120 1.00 50.91 103 MET A CA 1
ATOM 840 C C . MET A 1 103 ? -9.793 3.640 16.302 1.00 50.91 103 MET A C 1
ATOM 842 O O . MET A 1 103 ? -8.988 2.860 16.790 1.00 50.91 103 MET A O 1
ATOM 846 N N . GLN A 1 104 ? -11.060 3.722 16.723 1.00 52.41 104 GLN A N 1
ATOM 847 C CA . GLN A 1 104 ? -11.629 2.806 17.711 1.00 52.41 104 GLN A CA 1
ATOM 848 C C . GLN A 1 104 ? -11.819 1.389 17.175 1.00 52.41 104 GLN A C 1
ATOM 850 O O . GLN A 1 104 ? -11.605 0.471 17.948 1.00 52.41 104 GLN A O 1
ATOM 855 N N . ASP A 1 105 ? -12.180 1.177 15.910 1.00 48.78 105 ASP A N 1
ATOM 856 C CA . ASP A 1 105 ? -12.358 -0.151 15.314 1.00 48.78 105 ASP A CA 1
ATOM 857 C C . ASP A 1 105 ? -11.028 -0.794 14.931 1.00 48.78 105 ASP A C 1
ATOM 859 O O . ASP A 1 105 ? -10.862 -1.989 15.149 1.00 48.78 105 ASP A O 1
ATOM 863 N N . LEU A 1 106 ? -10.040 -0.018 14.481 1.00 50.5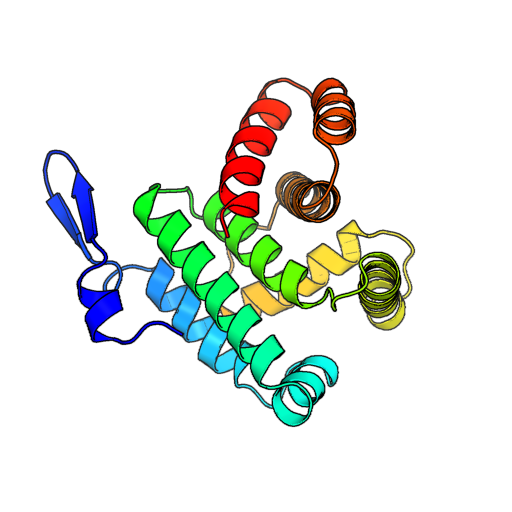0 106 LEU A N 1
ATOM 864 C CA . LEU A 1 106 ? -8.649 -0.446 14.402 1.00 50.50 106 LEU A CA 1
ATOM 865 C C . LEU A 1 106 ? -8.140 -0.747 15.812 1.00 50.50 106 LEU A C 1
ATOM 867 O O . LEU A 1 106 ? -7.682 -1.848 16.052 1.00 50.50 106 LEU A O 1
ATOM 871 N N . ASP A 1 107 ? -8.290 0.149 16.786 1.00 51.41 107 ASP A N 1
ATOM 872 C CA . ASP A 1 107 ? -7.901 -0.103 18.181 1.00 51.41 107 ASP A CA 1
ATOM 873 C C . ASP A 1 107 ? -8.670 -1.287 18.791 1.00 51.41 107 ASP A C 1
ATOM 875 O O . ASP A 1 107 ? -8.107 -2.035 19.577 1.00 51.41 107 ASP A O 1
ATOM 879 N N . ARG A 1 108 ? -9.918 -1.544 18.390 1.00 50.72 108 ARG A N 1
ATOM 880 C CA . ARG A 1 108 ? -10.734 -2.690 18.815 1.00 50.72 108 ARG A CA 1
ATOM 881 C C . ARG A 1 108 ? -10.328 -3.964 18.094 1.00 50.72 108 ARG A C 1
ATOM 883 O O . ARG A 1 108 ? -10.283 -4.990 18.748 1.00 50.72 108 ARG A O 1
ATOM 890 N N . TYR A 1 109 ? -9.980 -3.918 16.815 1.00 49.47 109 TYR A N 1
ATOM 891 C CA . TYR A 1 109 ? -9.381 -5.021 16.066 1.00 49.47 109 TYR A CA 1
ATOM 892 C C . TYR A 1 109 ? -8.031 -5.387 16.687 1.00 49.47 109 TYR A C 1
ATOM 894 O O . TYR A 1 109 ? -7.819 -6.530 17.084 1.00 49.47 109 TYR A O 1
ATOM 902 N N . LEU A 1 110 ? -7.170 -4.390 16.906 1.00 47.31 110 LEU A N 1
ATOM 903 C CA . LEU A 1 110 ? -5.901 -4.509 17.615 1.00 47.31 110 LEU A CA 1
ATOM 904 C C . LEU A 1 110 ? -6.128 -5.057 19.043 1.00 47.31 110 LEU A C 1
ATOM 906 O O . LEU A 1 110 ? -5.433 -5.990 19.421 1.00 47.31 110 LEU A O 1
ATOM 910 N N . LYS A 1 111 ? -7.125 -4.589 19.811 1.00 45.53 111 LYS A N 1
ATOM 911 C CA . LYS A 1 111 ? -7.443 -5.051 21.188 1.00 45.53 111 LYS A CA 1
ATOM 912 C C . LYS A 1 111 ? -8.188 -6.390 21.283 1.00 45.53 111 LYS A C 1
ATOM 914 O O . LYS A 1 111 ? -8.104 -7.049 22.315 1.00 45.53 111 LYS A O 1
ATOM 919 N N . GLN A 1 112 ? -8.972 -6.779 20.277 1.00 43.59 112 GLN A N 1
ATOM 920 C CA . GLN A 1 112 ? -9.743 -8.032 20.263 1.00 43.59 112 GLN A CA 1
ATOM 921 C C . GLN A 1 112 ? -8.919 -9.191 19.701 1.00 43.59 112 GLN A C 1
ATOM 923 O O . GLN A 1 112 ? -9.053 -10.306 20.195 1.00 43.59 112 GLN A O 1
ATOM 928 N N . TYR A 1 113 ? -8.046 -8.937 18.720 1.00 42.19 113 TYR A N 1
ATOM 929 C CA . TYR A 1 113 ? -7.113 -9.941 18.195 1.00 42.19 113 TYR A CA 1
ATOM 930 C C . TYR A 1 113 ? -5.773 -9.974 18.937 1.00 42.19 113 TYR A C 1
ATOM 932 O O . TYR A 1 113 ? -5.081 -10.990 18.899 1.00 42.19 113 TYR A O 1
ATOM 940 N N . THR A 1 114 ? -5.407 -8.915 19.667 1.00 40.53 114 THR A N 1
ATOM 941 C CA . THR A 1 114 ? -4.259 -8.938 20.579 1.00 40.53 114 THR A CA 1
ATOM 942 C C . THR A 1 114 ? -4.707 -8.503 21.970 1.00 40.53 114 THR A C 1
ATOM 944 O O . THR A 1 114 ? -5.206 -7.404 22.169 1.00 40.53 114 THR A O 1
ATOM 947 N N . ILE A 1 115 ? -4.489 -9.343 22.983 1.00 39.62 115 ILE A N 1
ATOM 948 C CA . ILE A 1 115 ? -4.737 -9.034 24.409 1.00 39.62 115 ILE A CA 1
ATOM 949 C C . ILE A 1 115 ? -3.845 -7.853 24.905 1.00 39.62 115 ILE A C 1
ATOM 951 O O . ILE A 1 115 ? -3.742 -7.580 26.099 1.00 39.62 115 ILE A O 1
ATOM 955 N N . GLN A 1 116 ? -3.137 -7.138 24.022 1.00 47.41 116 GLN A N 1
ATOM 956 C CA . GLN A 1 116 ? -1.957 -6.350 24.367 1.00 47.41 116 GLN A CA 1
ATOM 957 C C . GLN A 1 116 ? -2.008 -4.901 23.862 1.00 47.41 116 GLN A C 1
ATOM 959 O O . GLN A 1 116 ? -2.411 -4.600 22.748 1.00 47.41 116 GLN A O 1
ATOM 964 N N . LYS A 1 117 ? -1.547 -3.994 24.731 1.00 50.34 117 LYS A N 1
ATOM 965 C CA . LYS A 1 117 ? -1.636 -2.525 24.638 1.00 50.34 117 LYS A CA 1
ATOM 966 C C . LYS A 1 117 ? -0.656 -1.862 23.641 1.00 50.34 117 LYS A C 1
ATOM 968 O O . LYS A 1 117 ? -0.421 -0.664 23.768 1.00 50.34 117 LYS A O 1
ATOM 973 N N . ASP A 1 118 ? -0.037 -2.600 22.712 1.00 60.94 118 ASP A N 1
ATOM 974 C CA . ASP A 1 118 ? 0.988 -2.066 21.789 1.00 60.94 118 ASP A CA 1
ATOM 975 C C . ASP A 1 118 ? 0.500 -2.097 20.321 1.00 60.94 118 ASP A C 1
ATOM 977 O O . ASP A 1 118 ? 0.424 -3.179 19.728 1.00 60.94 118 ASP A O 1
ATOM 981 N N . PRO A 1 119 ? 0.222 -0.931 19.697 1.00 58.97 119 PRO A N 1
ATOM 982 C CA . PRO A 1 119 ? -0.212 -0.826 18.299 1.00 58.97 119 PRO A CA 1
ATOM 983 C C . PRO A 1 119 ? 0.724 -1.505 17.286 1.00 58.97 119 PRO A C 1
ATOM 985 O O . PRO A 1 119 ? 0.278 -1.958 16.231 1.00 58.97 119 PRO A O 1
ATOM 988 N N . LEU A 1 120 ? 2.022 -1.624 17.592 1.00 63.50 120 LEU A N 1
ATOM 989 C CA . LEU A 1 120 ? 2.978 -2.291 16.704 1.00 63.50 120 LEU A CA 1
ATOM 990 C C . LEU A 1 120 ? 2.767 -3.806 16.645 1.00 63.50 120 LEU A C 1
ATOM 992 O O . LEU A 1 120 ? 3.111 -4.416 15.633 1.00 63.50 120 LEU A O 1
ATOM 996 N N . ILE A 1 121 ? 2.214 -4.415 17.697 1.00 61.03 121 ILE A N 1
ATOM 997 C CA . ILE A 1 121 ? 1.950 -5.858 17.740 1.00 61.03 121 ILE A CA 1
ATOM 998 C C . ILE A 1 121 ? 0.795 -6.203 16.809 1.00 61.03 121 ILE A C 1
ATOM 1000 O O . ILE A 1 121 ? 0.905 -7.151 16.035 1.00 61.03 121 ILE A O 1
ATOM 1004 N N . GLY A 1 122 ? -0.282 -5.420 16.815 1.00 61.09 122 GLY A N 1
ATOM 1005 C CA . GLY A 1 122 ? -1.395 -5.699 15.918 1.00 61.09 122 GLY A CA 1
ATOM 1006 C C . GLY A 1 122 ? -1.091 -5.353 14.452 1.00 61.09 122 GLY A C 1
ATOM 1007 O O . GLY A 1 122 ? -1.465 -6.132 13.581 1.00 61.09 122 GLY A O 1
ATOM 1008 N N . ILE A 1 123 ? -0.279 -4.324 14.156 1.00 65.12 123 ILE A N 1
ATOM 1009 C CA . ILE A 1 123 ? 0.284 -4.143 12.796 1.00 65.12 123 ILE A CA 1
ATOM 1010 C C . ILE A 1 123 ? 1.153 -5.347 12.409 1.00 65.12 123 ILE A C 1
ATOM 1012 O O . ILE A 1 123 ? 1.125 -5.794 11.267 1.00 65.12 123 ILE A O 1
ATOM 1016 N N . ASN A 1 124 ? 1.924 -5.903 13.345 1.00 66.44 124 ASN A N 1
ATOM 1017 C CA . ASN A 1 124 ? 2.719 -7.098 13.082 1.00 66.44 124 ASN A CA 1
ATOM 1018 C C . ASN A 1 124 ? 1.850 -8.339 12.805 1.00 66.44 124 ASN A C 1
ATOM 1020 O O . ASN A 1 124 ? 2.224 -9.141 11.955 1.00 66.44 124 ASN A O 1
ATOM 1024 N N . GLN A 1 125 ? 0.696 -8.479 13.463 1.00 65.38 125 GLN A N 1
ATOM 1025 C CA . GLN A 1 125 ? -0.265 -9.548 13.174 1.00 65.38 125 GLN A CA 1
ATOM 1026 C C . GLN A 1 125 ? -0.926 -9.356 11.804 1.00 65.38 125 GLN A C 1
ATOM 1028 O O . GLN A 1 125 ? -0.900 -10.270 10.991 1.00 65.38 125 GLN A O 1
ATOM 1033 N N . MET A 1 126 ? -1.401 -8.145 11.497 1.00 68.06 126 MET A N 1
ATOM 1034 C CA . MET A 1 126 ? -1.907 -7.787 10.165 1.00 68.06 126 MET A CA 1
ATOM 1035 C C . MET A 1 126 ? -0.877 -8.098 9.070 1.00 68.06 126 MET A C 1
ATOM 1037 O O . MET A 1 126 ? -1.204 -8.650 8.022 1.00 68.06 126 MET A O 1
ATOM 1041 N N . ASN A 1 127 ? 0.396 -7.808 9.338 1.00 68.88 127 ASN A N 1
ATOM 1042 C CA . ASN A 1 127 ? 1.493 -8.153 8.441 1.00 68.88 127 ASN A CA 1
ATOM 1043 C C . ASN A 1 127 ? 1.748 -9.649 8.335 1.00 68.88 127 ASN A C 1
ATOM 1045 O O . ASN A 1 127 ? 2.172 -10.101 7.275 1.00 68.88 127 ASN A O 1
ATOM 1049 N N . ALA A 1 128 ? 1.566 -10.410 9.412 1.00 68.94 128 ALA A N 1
ATOM 1050 C CA . ALA A 1 128 ? 1.684 -11.860 9.369 1.00 68.94 128 ALA A CA 1
ATOM 1051 C C . ALA A 1 128 ? 0.617 -12.443 8.437 1.00 68.94 128 ALA A C 1
ATOM 1053 O O . ALA A 1 128 ? 0.960 -13.234 7.559 1.00 68.94 128 ALA A O 1
ATOM 1054 N N . ASP A 1 129 ? -0.622 -11.964 8.547 1.00 69.00 129 ASP A N 1
ATOM 1055 C CA . ASP A 1 129 ? -1.733 -12.410 7.707 1.00 69.00 129 ASP A CA 1
ATOM 1056 C C . ASP A 1 129 ? -1.508 -12.023 6.230 1.00 69.00 129 ASP A C 1
ATOM 1058 O O . ASP A 1 129 ? -1.637 -12.859 5.332 1.00 69.00 129 ASP A O 1
ATOM 1062 N N . LEU A 1 130 ? -1.072 -10.782 5.966 1.00 71.12 130 LEU A N 1
ATOM 1063 C CA . LEU A 1 130 ? -0.747 -10.312 4.614 1.00 71.12 130 LEU A CA 1
ATOM 1064 C C . LEU A 1 130 ? 0.432 -11.087 3.998 1.00 71.12 130 LEU A C 1
ATOM 1066 O O . LEU A 1 130 ? 0.372 -11.490 2.838 1.00 71.12 130 LEU A O 1
ATOM 1070 N N . ASN A 1 131 ? 1.498 -11.342 4.765 1.00 68.38 131 ASN A N 1
ATOM 1071 C CA . ASN A 1 131 ? 2.649 -12.128 4.300 1.00 68.38 131 ASN A CA 1
ATOM 1072 C C . ASN A 1 131 ? 2.284 -13.591 4.029 1.00 68.38 131 ASN A C 1
ATOM 1074 O O . ASN A 1 131 ? 2.748 -14.168 3.044 1.00 68.38 131 ASN A O 1
ATOM 1078 N N . GLN A 1 132 ? 1.447 -14.187 4.883 1.00 70.62 132 GLN A N 1
ATOM 1079 C CA . GLN A 1 132 ? 0.940 -15.541 4.685 1.00 70.62 132 GLN A CA 1
ATOM 1080 C C . GLN A 1 132 ? 0.139 -15.636 3.381 1.00 70.62 132 GLN A C 1
ATOM 1082 O O . GLN A 1 132 ? 0.342 -16.575 2.613 1.00 70.62 132 GLN A O 1
ATOM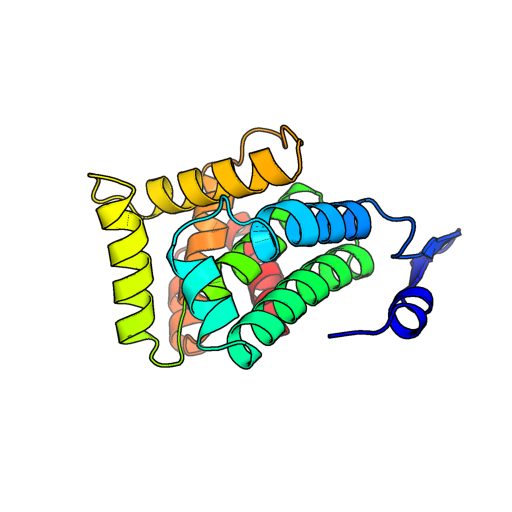 1087 N N . VAL A 1 133 ? -0.694 -14.635 3.086 1.00 70.25 133 VAL A N 1
ATOM 1088 C CA . VAL A 1 133 ? -1.451 -14.541 1.828 1.00 70.25 133 VAL A CA 1
ATOM 1089 C C . VAL A 1 133 ? -0.554 -14.368 0.610 1.00 70.25 133 VAL A C 1
ATOM 1091 O O . VAL A 1 133 ? -0.779 -15.003 -0.421 1.00 70.25 133 VAL A O 1
ATOM 1094 N N . LEU A 1 134 ? 0.486 -13.544 0.715 1.00 67.56 134 LEU A N 1
ATOM 1095 C CA . LEU A 1 134 ? 1.460 -13.408 -0.363 1.00 67.56 134 LEU A CA 1
ATOM 1096 C C . LEU A 1 134 ? 2.228 -14.720 -0.609 1.00 67.56 134 LEU A C 1
ATOM 1098 O O . LEU A 1 134 ? 2.909 -14.831 -1.626 1.00 67.56 134 LEU A O 1
ATOM 1102 N N . MET A 1 135 ? 2.129 -15.711 0.293 1.00 62.50 135 MET A N 1
ATOM 1103 C CA . MET A 1 135 ? 2.960 -16.922 0.334 1.00 62.50 135 MET A CA 1
ATOM 1104 C C . MET A 1 135 ? 4.457 -16.591 0.259 1.00 62.50 135 MET A C 1
ATOM 1106 O O . MET A 1 135 ? 5.279 -17.395 -0.181 1.00 62.50 135 MET A O 1
ATOM 1110 N N . GLN A 1 136 ? 4.811 -15.374 0.673 1.00 62.44 136 GLN A N 1
ATOM 1111 C CA . GLN A 1 136 ? 6.168 -14.870 0.675 1.00 62.44 136 GLN A CA 1
ATOM 1112 C C . GLN A 1 136 ? 6.605 -14.698 2.119 1.00 62.44 136 GLN A C 1
ATOM 1114 O O . GLN A 1 136 ? 6.005 -13.957 2.895 1.00 62.44 136 GLN A O 1
ATOM 1119 N N . HIS A 1 137 ? 7.723 -15.324 2.467 1.00 59.34 137 HIS A N 1
ATOM 1120 C CA . HIS A 1 137 ? 8.499 -14.894 3.619 1.00 59.34 137 HIS A CA 1
ATOM 1121 C C . HIS A 1 137 ? 9.327 -13.682 3.196 1.00 59.34 137 HIS A C 1
ATOM 1123 O O . HIS A 1 137 ? 10.542 -13.794 3.016 1.00 59.34 137 HIS A O 1
ATOM 1129 N N . LEU A 1 138 ? 8.671 -12.528 3.000 1.00 60.16 138 LEU A N 1
ATOM 1130 C CA . LEU A 1 138 ? 9.400 -11.265 2.900 1.00 60.16 138 LEU A CA 1
ATOM 1131 C C . LEU A 1 138 ? 10.394 -11.196 4.074 1.00 60.16 138 LEU A C 1
ATOM 1133 O O . LEU A 1 138 ? 10.077 -11.678 5.171 1.00 60.16 138 LEU A O 1
ATOM 1137 N N . PRO A 1 139 ? 11.612 -10.659 3.873 1.00 53.75 139 PRO A N 1
ATOM 1138 C CA . PRO A 1 139 ? 12.593 -10.571 4.947 1.00 53.75 139 PRO A CA 1
ATOM 1139 C C . PRO A 1 139 ? 11.926 -9.914 6.154 1.00 53.75 139 PRO A C 1
ATOM 1141 O O . PRO A 1 139 ? 11.301 -8.869 5.983 1.00 53.75 139 PRO A O 1
ATOM 1144 N N . LYS A 1 140 ? 12.012 -10.572 7.328 1.00 62.31 140 LYS A N 1
ATOM 1145 C CA . LYS A 1 140 ? 11.323 -10.206 8.583 1.00 62.31 140 LYS A CA 1
ATOM 1146 C C . LYS A 1 140 ? 11.000 -8.715 8.607 1.00 62.31 140 LYS A C 1
ATOM 1148 O O . LYS A 1 140 ? 11.933 -7.915 8.723 1.00 62.31 140 LYS A O 1
ATOM 1153 N N . VAL A 1 141 ? 9.714 -8.365 8.477 1.00 65.88 141 VAL A N 1
ATOM 1154 C CA . VAL A 1 141 ? 9.265 -6.966 8.493 1.00 65.88 141 VAL A CA 1
ATOM 1155 C C . VAL A 1 141 ? 9.914 -6.299 9.694 1.00 65.88 141 VAL A C 1
ATOM 1157 O O . VAL A 1 141 ? 9.716 -6.705 10.843 1.00 65.88 141 VAL A O 1
ATOM 1160 N N . ARG A 1 142 ? 10.798 -5.335 9.434 1.00 76.75 142 ARG A N 1
ATOM 1161 C CA . ARG A 1 142 ? 11.631 -4.790 10.501 1.00 76.75 142 ARG A CA 1
ATOM 1162 C C . ARG A 1 142 ? 10.748 -3.909 11.366 1.00 76.75 142 ARG A C 1
ATOM 1164 O O . ARG A 1 142 ? 9.834 -3.250 10.875 1.00 76.75 142 ARG A O 1
ATOM 1171 N N . ARG A 1 143 ? 11.087 -3.777 12.647 1.00 75.81 143 ARG A N 1
ATOM 1172 C CA . ARG A 1 143 ? 10.364 -2.880 13.565 1.00 75.81 143 ARG A CA 1
ATOM 1173 C C . ARG A 1 143 ? 10.240 -1.444 13.029 1.00 75.81 143 ARG A C 1
ATOM 1175 O O . ARG A 1 143 ? 9.253 -0.769 13.294 1.00 75.81 143 ARG A O 1
ATOM 1182 N N . GLN A 1 144 ? 11.223 -0.979 12.261 1.00 81.31 144 GLN A N 1
ATOM 1183 C CA . GLN A 1 144 ? 11.185 0.330 11.601 1.00 81.31 144 GLN A CA 1
ATOM 1184 C C . GLN A 1 144 ? 10.153 0.428 10.467 1.00 81.31 144 GLN A C 1
ATOM 1186 O O . GLN A 1 144 ? 9.590 1.499 10.264 1.00 81.31 144 GLN A O 1
ATOM 1191 N N . ASP A 1 145 ? 9.885 -0.672 9.761 1.00 83.94 145 ASP A N 1
ATOM 1192 C CA . ASP A 1 145 ? 8.868 -0.742 8.711 1.00 83.94 145 ASP A CA 1
ATOM 1193 C C . ASP A 1 145 ? 7.469 -0.730 9.354 1.00 83.94 145 ASP A C 1
ATOM 1195 O O . ASP A 1 145 ? 6.613 0.039 8.928 1.00 83.94 145 ASP A O 1
ATOM 1199 N N . LEU A 1 146 ? 7.283 -1.441 10.479 1.00 78.81 146 LEU A N 1
ATOM 1200 C CA . LEU A 1 146 ? 6.060 -1.364 11.301 1.00 78.81 146 LEU A CA 1
ATOM 1201 C C . LEU A 1 146 ? 5.787 0.063 11.795 1.00 78.81 146 LEU A C 1
ATOM 1203 O O . LEU A 1 146 ? 4.682 0.582 11.663 1.00 78.81 146 LEU A O 1
ATOM 1207 N N . ARG A 1 147 ? 6.818 0.725 12.336 1.00 82.56 147 ARG A N 1
ATOM 1208 C CA . ARG A 1 147 ? 6.727 2.124 12.783 1.00 82.56 147 ARG A CA 1
ATOM 1209 C C . ARG A 1 147 ? 6.435 3.082 11.637 1.00 82.56 147 ARG A C 1
ATOM 1211 O O . ARG A 1 147 ? 5.847 4.133 11.867 1.00 82.56 147 ARG A O 1
ATOM 1218 N N . LEU A 1 148 ? 6.907 2.784 10.428 1.00 89.06 148 LEU A N 1
ATOM 1219 C CA . LEU A 1 148 ? 6.582 3.579 9.252 1.00 89.06 148 LEU A CA 1
ATOM 1220 C C . LEU A 1 148 ? 5.113 3.397 8.871 1.00 89.06 148 LEU A C 1
ATOM 1222 O O . LEU A 1 148 ? 4.430 4.404 8.775 1.00 89.06 148 LEU A O 1
ATOM 1226 N N . ILE A 1 149 ? 4.611 2.162 8.771 1.00 85.38 149 ILE A N 1
ATOM 1227 C CA . ILE A 1 149 ? 3.186 1.887 8.506 1.00 85.38 149 ILE A CA 1
ATOM 1228 C C . ILE A 1 149 ? 2.294 2.627 9.512 1.00 85.38 149 ILE A C 1
ATOM 1230 O O . ILE A 1 149 ? 1.405 3.366 9.105 1.00 85.38 149 ILE A O 1
ATOM 1234 N N . TYR A 1 150 ? 2.588 2.513 10.812 1.00 81.25 150 TYR A N 1
ATOM 1235 C CA . TYR A 1 150 ? 1.839 3.217 11.858 1.00 81.25 150 TYR A CA 1
ATOM 1236 C C . TYR A 1 150 ? 1.808 4.737 11.642 1.00 81.25 150 TYR A C 1
ATOM 1238 O O . TYR A 1 150 ? 0.747 5.353 11.681 1.00 81.25 150 TYR A O 1
ATOM 1246 N N . ARG A 1 151 ? 2.969 5.349 11.377 1.00 87.75 151 ARG A N 1
ATOM 1247 C CA . ARG A 1 151 ? 3.051 6.796 11.132 1.00 87.75 151 ARG A CA 1
ATOM 1248 C C . ARG A 1 151 ? 2.330 7.208 9.855 1.00 87.75 151 ARG A C 1
ATOM 1250 O O . ARG A 1 151 ? 1.728 8.269 9.839 1.00 87.75 151 ARG A O 1
ATOM 1257 N N . LEU A 1 152 ? 2.367 6.394 8.802 1.00 89.56 152 LEU A N 1
ATOM 1258 C CA . LEU A 1 152 ? 1.625 6.675 7.573 1.00 89.56 152 LEU A CA 1
ATOM 1259 C C . LEU A 1 152 ? 0.120 6.720 7.837 1.00 89.56 152 LEU A C 1
ATOM 1261 O O . LEU A 1 152 ? -0.524 7.672 7.409 1.00 89.56 152 LEU A O 1
ATOM 1265 N N . LEU A 1 153 ? -0.411 5.746 8.581 1.00 85.06 153 LEU A N 1
ATOM 1266 C CA . LEU A 1 153 ? -1.823 5.708 8.974 1.00 85.06 153 LEU A CA 1
ATOM 1267 C C . LEU A 1 153 ? -2.202 6.930 9.819 1.00 85.06 153 LEU A C 1
ATOM 1269 O O . LEU A 1 153 ? -3.165 7.617 9.499 1.00 85.06 153 LEU A O 1
ATOM 1273 N N . LEU A 1 154 ? -1.394 7.255 10.834 1.00 83.44 154 LEU A N 1
ATOM 1274 C CA . LEU A 1 154 ? -1.613 8.421 11.695 1.00 83.44 154 LEU A CA 1
ATOM 1275 C C . LEU A 1 154 ? -1.614 9.740 10.907 1.00 83.44 154 LEU A C 1
ATOM 1277 O O . LEU A 1 154 ? -2.389 10.646 11.200 1.00 83.44 154 LEU A O 1
ATOM 1281 N N . LEU A 1 155 ? -0.723 9.862 9.921 1.00 86.56 155 LEU A N 1
ATOM 1282 C CA . LEU A 1 155 ? -0.496 11.107 9.195 1.00 86.56 155 LEU A CA 1
ATOM 1283 C C . LEU A 1 155 ? -1.312 11.232 7.903 1.00 86.56 155 LEU A C 1
ATOM 1285 O O . LEU A 1 155 ? -1.241 12.287 7.271 1.00 86.56 155 LEU A O 1
ATOM 1289 N N . LYS A 1 156 ? -2.066 10.207 7.479 1.00 88.50 156 LYS A N 1
ATOM 1290 C CA . LYS A 1 156 ? -2.7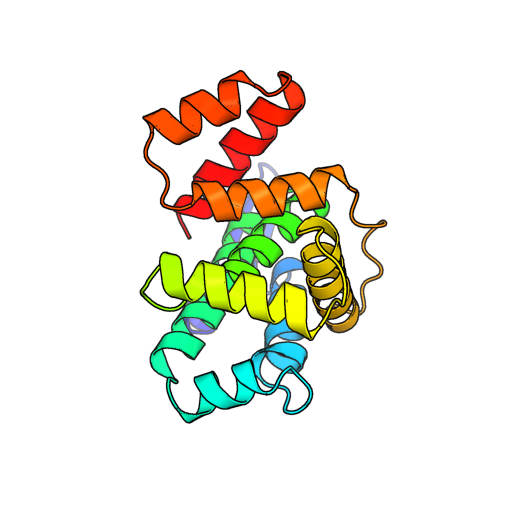73 10.202 6.184 1.00 88.50 156 LYS A CA 1
ATOM 1291 C C . LYS A 1 156 ? -3.642 11.447 6.008 1.00 88.50 156 LYS A C 1
ATOM 1293 O O . LYS A 1 156 ? -3.441 12.167 5.033 1.00 88.50 156 LYS A O 1
ATOM 1298 N N . GLU A 1 157 ? -4.475 11.741 7.002 1.00 86.69 157 GLU A N 1
ATOM 1299 C CA . GLU A 1 157 ? -5.409 12.880 7.030 1.00 86.69 157 GLU A CA 1
ATOM 1300 C C . GLU A 1 157 ? -4.978 13.997 8.005 1.00 86.69 157 GLU A C 1
ATOM 1302 O O . GLU A 1 157 ? -5.711 14.952 8.247 1.00 86.69 157 GLU A O 1
ATOM 1307 N N . ALA A 1 158 ? -3.778 13.894 8.589 1.00 84.56 158 ALA A N 1
ATOM 1308 C CA . ALA A 1 158 ? -3.276 14.889 9.535 1.00 84.56 158 ALA A CA 1
ATOM 1309 C C . ALA A 1 158 ? -2.979 16.239 8.859 1.00 84.56 158 ALA A C 1
ATOM 1311 O O . ALA A 1 158 ? -2.590 16.303 7.688 1.00 84.56 158 ALA A O 1
ATOM 1312 N N . SER A 1 159 ? -3.086 17.336 9.612 1.00 90.31 159 SER A N 1
ATOM 1313 C CA . SER A 1 159 ? -2.748 18.661 9.088 1.00 90.31 159 SER A CA 1
ATOM 1314 C C . SER A 1 159 ? -1.254 18.768 8.753 1.00 90.31 159 SER A C 1
ATOM 1316 O O . SER A 1 159 ? -0.419 18.086 9.349 1.00 90.31 159 SER A O 1
ATOM 1318 N N . GLU A 1 160 ? -0.877 19.669 7.839 1.00 92.88 160 GLU A N 1
ATOM 1319 C CA . GLU A 1 160 ? 0.544 19.913 7.533 1.00 92.88 160 GLU A CA 1
ATOM 1320 C C . GLU A 1 160 ? 1.349 20.301 8.780 1.00 92.88 160 GLU A C 1
ATOM 1322 O O . GLU A 1 160 ? 2.514 19.931 8.909 1.00 92.88 160 GLU A O 1
ATOM 1327 N N . LYS A 1 161 ? 0.722 20.994 9.736 1.00 93.00 161 LYS A N 1
ATOM 1328 C CA . LYS A 1 161 ? 1.356 21.339 11.010 1.00 93.00 161 LYS A CA 1
ATOM 1329 C C . LYS A 1 161 ? 1.716 20.083 11.806 1.00 93.00 161 LYS A C 1
ATOM 1331 O O . LYS A 1 161 ? 2.856 19.965 12.248 1.00 93.00 161 LYS A O 1
ATOM 1336 N N . ASP A 1 162 ? 0.781 19.146 11.943 1.00 88.50 162 ASP A N 1
ATOM 1337 C CA . ASP A 1 162 ? 0.993 17.905 12.698 1.00 88.50 162 ASP A CA 1
ATOM 1338 C C . ASP A 1 162 ? 2.019 17.000 12.008 1.00 88.50 162 ASP A C 1
ATOM 1340 O O . ASP A 1 162 ? 2.880 16.415 12.669 1.00 88.50 162 ASP A O 1
ATOM 1344 N N . VAL A 1 163 ? 2.002 16.962 10.670 1.00 91.81 163 VAL A N 1
ATOM 1345 C CA . VAL A 1 163 ? 3.035 16.285 9.876 1.00 91.81 163 VAL A CA 1
ATOM 1346 C C . VAL A 1 163 ? 4.413 16.877 10.161 1.00 91.81 163 VAL A C 1
ATOM 1348 O O . VAL A 1 163 ? 5.347 16.126 10.433 1.00 91.81 163 VAL A O 1
ATOM 1351 N N . GLN A 1 164 ? 4.571 18.204 10.129 1.00 93.38 164 GLN A N 1
ATOM 1352 C CA . GLN A 1 164 ? 5.869 18.830 10.402 1.00 93.38 164 GLN A CA 1
ATOM 1353 C C . GLN A 1 164 ? 6.340 18.581 11.837 1.00 93.38 164 GLN A C 1
ATOM 1355 O O . GLN A 1 164 ? 7.523 18.306 12.046 1.00 93.38 164 GLN A O 1
ATOM 1360 N N . THR A 1 165 ? 5.428 18.620 12.811 1.00 92.94 165 THR A N 1
ATOM 1361 C CA . THR A 1 165 ? 5.734 18.287 14.206 1.00 92.94 165 THR A CA 1
ATOM 1362 C C . THR A 1 165 ? 6.265 16.861 14.327 1.00 92.94 165 THR A C 1
ATOM 1364 O O . THR A 1 165 ? 7.367 16.675 14.847 1.00 92.94 165 THR A O 1
ATOM 1367 N N . GLU A 1 166 ? 5.562 15.869 13.778 1.00 88.44 166 GLU A N 1
ATOM 1368 C CA . GLU A 1 166 ? 6.017 14.475 13.791 1.00 88.44 166 GLU A CA 1
ATOM 1369 C C . GLU A 1 166 ? 7.364 14.326 13.064 1.00 88.44 166 GLU A C 1
ATOM 1371 O O . GLU A 1 166 ? 8.311 13.779 13.627 1.00 88.44 166 GLU A O 1
ATOM 1376 N N . LEU A 1 167 ? 7.513 14.890 11.858 1.00 93.44 167 LEU A N 1
ATOM 1377 C CA . LEU A 1 167 ? 8.749 14.812 11.069 1.00 93.44 167 LEU A CA 1
ATOM 1378 C C . LEU A 1 167 ? 9.956 15.479 11.746 1.00 93.44 167 LEU A C 1
ATOM 1380 O O . LEU A 1 167 ? 11.088 15.053 11.512 1.00 93.44 167 LEU A O 1
ATOM 1384 N N . SER A 1 168 ? 9.741 16.514 12.560 1.00 93.31 168 SER A N 1
ATOM 1385 C CA . SER A 1 168 ? 10.805 17.207 13.300 1.00 93.31 168 SER A CA 1
ATOM 1386 C C . SER A 1 168 ? 11.413 16.362 14.425 1.00 93.31 168 SER A C 1
ATOM 1388 O O . SER A 1 168 ? 12.566 16.577 14.790 1.00 93.31 168 SER A O 1
ATOM 1390 N N . SER A 1 169 ? 10.670 15.373 14.930 1.00 91.12 169 SER A N 1
ATOM 1391 C CA . SER A 1 169 ? 11.116 14.473 16.002 1.00 91.12 169 SER A CA 1
ATOM 1392 C C . SER A 1 169 ? 11.986 13.306 15.510 1.00 91.12 169 SER A C 1
ATOM 1394 O O . SER A 1 169 ?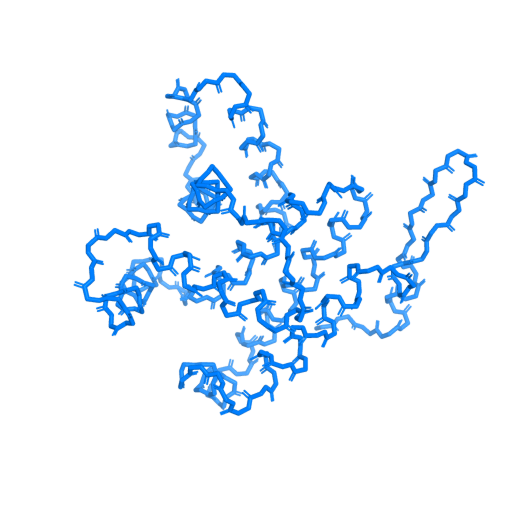 12.582 12.578 16.307 1.00 91.12 169 SER A O 1
ATOM 1396 N N . LEU A 1 170 ? 12.056 13.105 14.191 1.00 92.62 170 LEU A N 1
ATOM 1397 C CA . LEU A 1 170 ? 12.714 11.966 13.560 1.00 92.62 170 LEU A CA 1
ATOM 1398 C C . LEU A 1 170 ? 14.149 12.304 13.147 1.00 92.62 170 LEU A C 1
ATOM 1400 O O . LEU A 1 170 ? 14.455 13.425 12.754 1.00 92.62 170 LEU A O 1
ATOM 1404 N N . ASN A 1 171 ? 15.016 11.289 13.132 1.00 94.75 171 ASN A N 1
ATOM 1405 C CA . ASN A 1 171 ? 16.33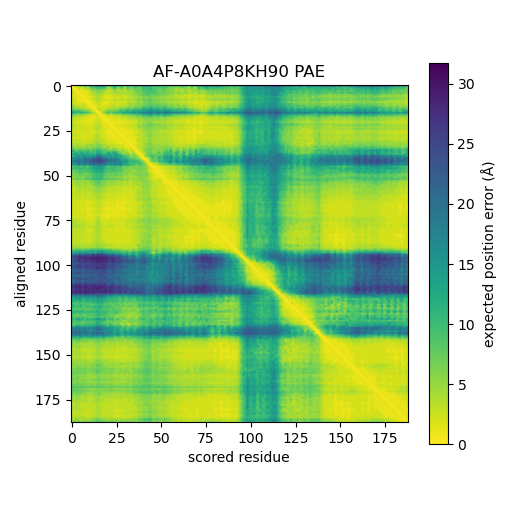1 11.410 12.497 1.00 94.75 171 ASN A CA 1
ATOM 1406 C C . ASN A 1 171 ? 16.217 11.537 10.966 1.00 94.75 171 ASN A C 1
ATOM 1408 O O . ASN A 1 171 ? 15.230 11.090 10.373 1.00 94.75 171 ASN A O 1
ATOM 1412 N N . ASP A 1 172 ? 17.252 12.084 10.321 1.00 93.44 172 ASP A N 1
ATOM 1413 C CA . ASP A 1 172 ? 17.217 12.413 8.889 1.00 93.44 172 ASP A CA 1
ATOM 1414 C C . ASP A 1 172 ? 16.857 11.230 7.975 1.00 93.44 172 ASP A C 1
ATOM 1416 O O . ASP A 1 172 ? 15.950 11.385 7.151 1.00 93.44 172 ASP A O 1
ATOM 1420 N N . PRO A 1 173 ? 17.448 10.023 8.118 1.00 92.94 173 PRO A N 1
ATOM 1421 C CA . PRO A 1 173 ? 17.083 8.896 7.259 1.00 92.94 173 PRO A CA 1
ATOM 1422 C C . PRO A 1 173 ? 15.609 8.502 7.400 1.00 92.94 173 PRO A C 1
ATOM 1424 O O . PRO A 1 173 ? 14.922 8.232 6.411 1.00 92.94 173 PRO A O 1
ATOM 1427 N N . THR A 1 174 ? 15.102 8.492 8.635 1.00 92.00 174 THR A N 1
ATOM 1428 C CA . THR A 1 174 ? 13.707 8.142 8.913 1.00 92.00 174 THR A CA 1
ATOM 1429 C C . THR A 1 174 ? 12.775 9.223 8.393 1.00 92.00 174 THR A C 1
ATOM 1431 O O . THR A 1 174 ? 11.758 8.896 7.783 1.00 92.00 174 THR A O 1
ATOM 1434 N N . LYS A 1 175 ? 13.127 10.495 8.582 1.00 94.75 175 LYS A N 1
ATOM 1435 C CA . LYS A 1 175 ? 12.382 11.644 8.072 1.00 94.75 175 LYS A CA 1
ATOM 1436 C C . LYS A 1 175 ? 12.253 11.581 6.554 1.00 94.75 175 LYS A C 1
ATOM 1438 O O . LYS A 1 175 ? 11.133 11.570 6.059 1.00 94.75 175 LYS A O 1
ATOM 1443 N N . ILE A 1 176 ? 13.363 11.426 5.828 1.00 95.38 176 ILE A N 1
ATOM 1444 C CA . ILE A 1 176 ? 13.384 11.339 4.357 1.00 95.38 176 ILE A CA 1
ATOM 1445 C C . ILE A 1 176 ? 12.466 10.219 3.863 1.00 95.38 176 ILE A C 1
ATOM 1447 O O . ILE A 1 176 ? 11.595 10.449 3.021 1.00 95.38 176 ILE A O 1
ATOM 1451 N N . ARG A 1 177 ? 12.617 9.013 4.425 1.00 94.75 177 ARG A N 1
ATOM 1452 C CA . ARG A 1 177 ? 11.804 7.857 4.034 1.00 94.75 177 ARG A CA 1
ATOM 1453 C C . ARG A 1 177 ? 10.321 8.057 4.357 1.00 94.75 177 ARG A C 1
ATOM 1455 O O . ARG A 1 177 ? 9.471 7.688 3.554 1.00 94.75 177 ARG A O 1
ATOM 1462 N N . THR A 1 178 ? 10.012 8.667 5.502 1.00 94.69 178 THR A N 1
ATOM 1463 C CA . THR A 1 178 ? 8.629 8.948 5.926 1.00 94.69 178 THR A CA 1
ATOM 1464 C C . THR A 1 178 ? 7.976 9.973 5.015 1.00 94.69 178 THR A C 1
ATOM 1466 O O . THR A 1 178 ? 6.871 9.735 4.548 1.0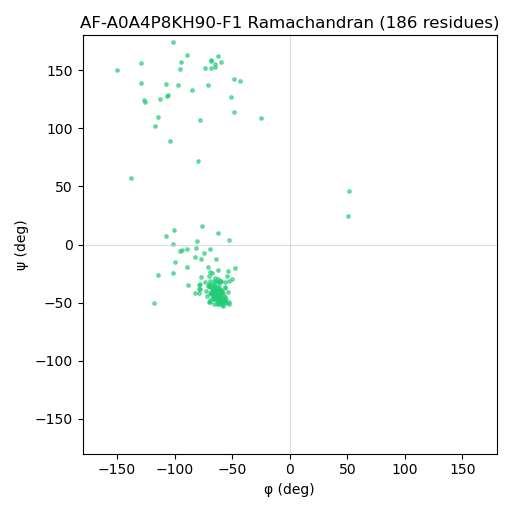0 94.69 178 THR A O 1
ATOM 1469 N N . THR A 1 179 ? 8.672 11.062 4.687 1.00 96.25 179 THR A N 1
ATOM 1470 C CA . THR A 1 179 ? 8.178 12.085 3.759 1.00 96.25 179 THR A CA 1
ATOM 1471 C C . THR A 1 179 ? 7.889 11.498 2.379 1.00 96.25 179 THR A C 1
ATOM 1473 O O . THR A 1 179 ? 6.827 11.751 1.813 1.00 96.25 179 THR A O 1
ATOM 1476 N N . ALA A 1 180 ? 8.806 10.685 1.842 1.00 96.19 180 ALA A N 1
ATOM 1477 C CA . ALA A 1 180 ? 8.625 10.051 0.540 1.00 96.19 180 ALA A CA 1
ATOM 1478 C C . ALA A 1 180 ? 7.420 9.097 0.532 1.00 96.19 180 ALA A C 1
ATOM 1480 O O . ALA A 1 180 ? 6.561 9.195 -0.345 1.00 96.19 180 ALA A O 1
ATOM 1481 N N . ALA A 1 181 ? 7.323 8.218 1.533 1.00 95.69 181 ALA A N 1
ATOM 1482 C CA . ALA A 1 181 ? 6.226 7.264 1.638 1.00 95.69 181 ALA A CA 1
ATOM 1483 C C . ALA A 1 181 ? 4.876 7.953 1.897 1.00 95.69 181 ALA A C 1
ATOM 1485 O O . ALA A 1 181 ? 3.887 7.581 1.275 1.00 95.69 181 ALA A O 1
ATOM 1486 N N . LEU A 1 182 ? 4.832 8.992 2.739 1.00 95.50 182 LEU A N 1
ATOM 1487 C CA . LEU A 1 182 ? 3.610 9.745 3.038 1.00 95.50 182 LEU A CA 1
ATOM 1488 C C . LEU A 1 182 ? 3.075 10.473 1.808 1.00 95.50 182 LEU A C 1
ATOM 1490 O O . LEU A 1 182 ? 1.870 10.465 1.571 1.00 95.50 182 LEU A O 1
ATOM 1494 N N . LYS A 1 183 ? 3.963 11.055 0.993 1.00 95.69 183 LYS A N 1
ATOM 1495 C CA . LYS A 1 183 ? 3.574 11.697 -0.267 1.00 95.69 183 LYS A CA 1
ATOM 1496 C C . LYS A 1 183 ? 2.879 10.712 -1.206 1.00 95.69 183 LYS A C 1
ATOM 1498 O O . LYS A 1 183 ? 1.849 11.051 -1.778 1.00 95.69 183 LYS A O 1
ATOM 1503 N N . LEU A 1 184 ? 3.437 9.509 -1.357 1.00 96.19 184 LEU A N 1
ATOM 1504 C CA . LEU A 1 184 ? 2.820 8.458 -2.167 1.00 96.19 184 LEU A CA 1
ATOM 1505 C C . LEU A 1 184 ? 1.498 8.008 -1.545 1.00 96.19 184 LEU A C 1
ATOM 1507 O O . LEU A 1 184 ? 0.492 7.939 -2.236 1.00 96.19 184 LEU A O 1
ATOM 1511 N N . PHE A 1 185 ? 1.484 7.776 -0.236 1.00 93.62 185 PHE A N 1
ATOM 1512 C CA . PHE A 1 185 ? 0.320 7.261 0.471 1.00 93.62 185 PHE A CA 1
ATOM 1513 C C . PHE A 1 185 ? -0.879 8.215 0.457 1.00 93.62 185 PHE A C 1
ATOM 1515 O O . PHE A 1 185 ? -2.010 7.772 0.326 1.00 93.62 185 PHE A O 1
ATOM 1522 N N . ARG A 1 186 ? -0.651 9.530 0.524 1.00 92.31 186 ARG A N 1
ATOM 1523 C CA . ARG A 1 186 ? -1.711 10.542 0.390 1.00 92.31 186 ARG A CA 1
ATOM 1524 C C . ARG A 1 186 ? -2.274 10.677 -1.022 1.00 92.31 186 ARG A C 1
ATOM 1526 O O . ARG A 1 186 ? -3.349 11.241 -1.171 1.00 92.31 186 ARG A O 1
ATOM 1533 N N . SER A 1 187 ? -1.539 10.211 -2.030 1.00 89.38 187 SER A N 1
ATOM 1534 C CA . SER A 1 187 ? -1.979 10.225 -3.430 1.00 89.38 187 SER A CA 1
ATOM 1535 C C . SER A 1 187 ? -2.762 8.976 -3.846 1.00 89.38 187 SER A C 1
ATOM 1537 O O . SER A 1 187 ? -3.203 8.905 -4.992 1.00 89.38 187 SER A O 1
ATOM 1539 N N . LEU A 1 188 ? -2.880 8.000 -2.937 1.00 87.31 188 LEU A N 1
ATOM 1540 C CA . LEU A 1 188 ? -3.685 6.787 -3.078 1.00 87.31 188 LEU A CA 1
ATOM 1541 C C . LEU A 1 188 ? -5.076 6.999 -2.485 1.00 87.31 188 LEU A C 1
ATOM 1543 O O . LEU A 1 188 ? -6.014 6.436 -3.087 1.00 87.31 188 LEU A O 1
#

Nearest PDB structures (foldseek):
  5y24-assembly1_A  TM=2.394E-01  e=7.686E+00  Spbetavirus SPbeta

Mean predicted aligned error: 8.12 Å

Foldseek 3Di:
DDDPVRQQPQWADDPPDIDGLCPDVLVVLLVLCCVPPQVDPPHDPVSVCCVVPVVVLSVVLSVLLNLLSSLCRRVVPDPLLSLLLSLLSNLLSCQPPDNVVSVVSLVVCVVVVDVDDDSLVSSLVSVVVSCVSSVDPDPRNDSLSSVLSVVLNVCLPPDPVVLVVVLVVDDPVSSVSSVVSNVSNNVD

Sequence (188 aa):
MKSIDELKQIQRTTQEKTYSYLNSHHYNWFKAIDLNLLNSDGFTNYFLRIKQNEPEIFEELQEKVLNATITSFKQNLSDSDSFVLVTASWANGFVPENAEAAMQDLDRYLKQYTIQKDPLIGINQMNADLNQVLMQHLPKVRRQDLRLIYRLLLLKEASEKDVQTELSSLNDPTKIRTTAALKLFRSL

Secondary structure (DSSP, 8-state):
---HHHHHT-EEE-SS-EEEGGGSHHHHHHHHHIIIIIS-TTS-HHHHHHHHH-HHHHHHHHHHHHHHHHHHHHTT--HHHHHHHHHHHHHHTT--S-HHHHHHHHHHHHHHH-SSS-HHHHHHHHHHHHHHHHT---S---HHHHHHHHHHHHHSS--HHHHHHHHHTS-HHHHHHHHHHHHHHHT-

Solvent-accessible surface area (backbone atoms only — not comparable to full-atom values): 10474 Å² total; per-residue (Å²): 118,85,50,72,71,61,46,68,70,39,62,40,75,57,102,88,50,77,44,50,41,80,80,33,69,46,42,52,46,45,53,30,39,45,55,57,50,73,64,31,92,83,44,62,73,64,58,59,44,34,52,71,76,35,48,70,62,40,48,50,33,55,37,31,33,47,48,32,33,51,49,26,57,62,69,64,50,53,72,69,55,31,48,38,48,29,48,35,37,49,60,50,56,59,46,54,101,43,71,68,61,13,51,48,45,45,50,43,50,31,48,72,78,28,98,52,99,48,74,63,57,36,53,49,49,56,46,49,55,53,31,58,46,56,72,42,86,63,77,75,82,44,73,68,50,52,54,45,31,53,49,42,62,68,45,57,85,48,53,71,67,56,47,51,56,58,47,69,76,46,57,69,74,58,29,56,54,47,55,56,52,40,58,55,58,63,74,92